Protein AF-A0A832PVL4-F1 (afdb_monomer)

Secondary structure (DSSP, 8-state):
----------------------S------TT---------TT-----EEBTTBSB-----HHHHHHHHHHHHHHHH-TT-EEEEEEEEEEEETTSSBPSSTT-EEEEEEE-SS-EEEEE-GGGB-EEEE-PPPPTTS-----PPPPPPPPSS-HHHHHHHH-TT--TT-EEEEEEETTT-SEEEEEETT-S-PEEEE-PPPP-

Radius of gyration: 24.44 Å; Cα contacts (8 Å, |Δi|>4): 392; chains: 1; bounding box: 58×88×62 Å

Solvent-accessible surface area (backbone atoms only — not comparable to full-atom values): 11950 Å² total; per-residue (Å²): 136,81,89,86,86,88,85,82,87,79,85,79,86,77,74,94,71,78,73,75,71,70,96,72,79,71,76,66,60,94,90,53,88,70,82,61,76,46,42,55,102,81,56,84,69,77,74,40,54,36,88,99,35,62,59,45,77,79,44,38,53,60,58,44,49,56,55,52,47,56,53,38,31,73,73,62,32,94,57,42,31,44,49,39,40,40,38,34,36,42,20,26,56,76,20,25,38,38,96,52,70,70,11,22,42,39,38,37,34,22,54,62,48,43,44,39,33,39,38,28,45,42,37,29,27,29,46,41,69,69,27,47,66,44,103,79,66,51,43,55,46,92,49,65,69,78,42,78,77,76,87,63,44,53,17,58,41,37,42,70,74,40,77,85,66,51,90,86,44,38,27,35,38,36,32,36,62,89,81,42,74,31,37,34,36,27,52,72,91,60,92,65,73,43,77,40,70,65,66,79,79,81,130

pLDDT: mean 70.42, std 24.01, range [24.39, 97.69]

Nearest PDB structures (foldseek):
  8s9p-assembly1_A  TM=3.120E-01  e=5.615E-01  Homo sapiens
  6o09-assembly2_K-3  TM=2.509E-01  e=4.405E+00  Arabidopsis thaliana
  8qca-assembly1_C  TM=2.365E-01  e=9.083E+00  Saccharomyces cerevisiae

Foldseek 3Di:
DDDDDDDDDDDPDDDPPPPPPPPPPDDPDPPDPDFDQFADPPRPPDFDFQVPFFFADFDWQVRVVVVVQVSQCVVVNPLKAWQQKKKWFCAFLQRTHDCDQQTWMWTWIDSQFWIWIWTCHRRGTGIDTPAHDDPPRHGGDGGDDHDDDQPDIPNRVSCVQCVPDDRNWTWIWIGHVVVAQAIFIDIPPDDDTDGDHSDDDDD

Mean predicted aligned error: 14.1 Å

Sequence (203 aa):
MCKKTLPFVLVLLASCSTTLGSADEELPKEGVTAPIVCSSTNDQRPLIACPGMNRIEAKTAIETLTMTGEIAGAALGVEARWAGVIRGAGIGGDGRPSADNLAGYVAIWCDGEGELLFDTSGAACRIHNACGCVANETCRVSCPEAAAFPRLDAGEAITAAYPDALENDVFQVEYDLRDAAGWKVKKSGDSDWILVPDAEPVP

Structure (mmCIF, N/CA/C/O backbone):
data_AF-A0A832PVL4-F1
#
_entry.id   AF-A0A832PVL4-F1
#
loop_
_atom_site.group_PDB
_atom_site.id
_atom_site.type_symbol
_atom_site.label_atom_id
_atom_site.label_alt_id
_atom_site.label_comp_id
_atom_site.label_asym_id
_atom_site.label_entity_id
_atom_site.label_seq_id
_atom_site.pdbx_PDB_ins_code
_atom_site.Cartn_x
_atom_site.Cartn_y
_atom_site.Cartn_z
_atom_site.occupancy
_atom_site.B_iso_or_equiv
_atom_site.auth_seq_id
_atom_site.auth_comp_id
_atom_site.auth_asym_id
_atom_site.auth_atom_id
_atom_site.pdbx_PDB_model_num
ATOM 1 N N . MET A 1 1 ? -39.969 -62.235 -40.614 1.00 32.59 1 MET A N 1
ATOM 2 C CA . MET A 1 1 ? -39.266 -63.404 -41.190 1.00 32.59 1 MET A CA 1
ATOM 3 C C . MET A 1 1 ? -38.044 -62.902 -41.953 1.00 32.59 1 MET A C 1
ATOM 5 O O . MET A 1 1 ? -38.171 -61.894 -42.625 1.00 32.59 1 MET A O 1
ATOM 9 N N . CYS A 1 2 ? -36.916 -63.612 -41.793 1.00 33.28 2 CYS A N 1
ATOM 10 C CA . CYS A 1 2 ? -35.572 -63.460 -42.400 1.00 33.28 2 CYS A CA 1
ATOM 11 C C . CYS A 1 2 ? -34.762 -62.189 -42.033 1.00 33.28 2 CYS A C 1
ATOM 13 O O . CYS A 1 2 ? -35.198 -61.091 -42.332 1.00 33.28 2 CYS A O 1
ATOM 15 N N . LYS A 1 3 ? -33.666 -62.240 -41.237 1.00 33.41 3 LYS A N 1
ATOM 16 C CA . LYS A 1 3 ? -32.314 -62.869 -41.423 1.00 33.41 3 LYS A CA 1
ATOM 17 C C . LYS A 1 3 ? -31.601 -62.311 -42.667 1.00 33.41 3 LYS A C 1
ATOM 19 O O . LYS A 1 3 ? -32.210 -62.338 -43.720 1.00 33.41 3 LYS A O 1
ATOM 24 N N . LYS A 1 4 ? -30.316 -61.933 -42.692 1.00 44.16 4 LYS A N 1
ATOM 25 C CA . LYS A 1 4 ? -29.188 -61.779 -41.738 1.00 44.16 4 LYS A CA 1
ATOM 26 C C . LYS A 1 4 ? -28.005 -61.333 -42.630 1.00 44.16 4 LYS A C 1
ATOM 28 O O . LYS A 1 4 ? -27.803 -62.039 -43.611 1.00 44.16 4 LYS A O 1
ATOM 33 N N . THR A 1 5 ? -27.184 -60.347 -42.245 1.00 43.00 5 THR A N 1
ATOM 34 C CA . THR A 1 5 ? -25.715 -60.366 -42.487 1.00 43.00 5 THR A CA 1
ATOM 35 C C . THR A 1 5 ? -24.974 -59.287 -41.672 1.00 43.00 5 THR A C 1
ATOM 37 O O . THR A 1 5 ? -25.246 -58.101 -41.802 1.00 43.00 5 THR A O 1
ATOM 40 N N . LEU A 1 6 ? -24.055 -59.740 -40.808 1.00 38.81 6 LEU A N 1
ATOM 41 C CA . LEU A 1 6 ? -22.952 -59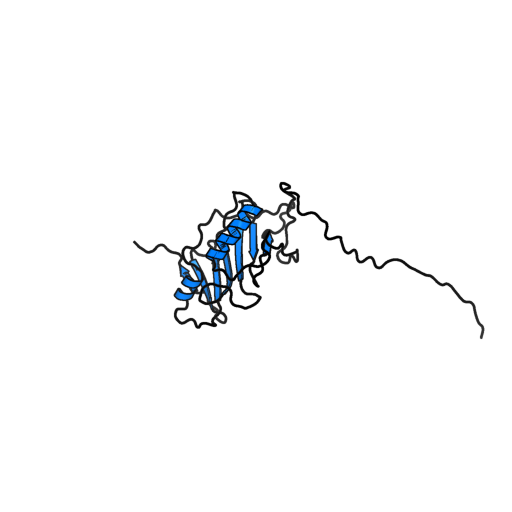.005 -40.146 1.00 38.81 6 LEU A CA 1
ATOM 42 C C . LEU A 1 6 ? -21.784 -58.785 -41.147 1.00 38.81 6 LEU A C 1
ATOM 44 O O . LEU A 1 6 ? -21.806 -59.441 -42.189 1.00 38.81 6 LEU A O 1
ATOM 48 N N . PRO A 1 7 ? -20.654 -58.133 -40.785 1.00 44.22 7 PRO A N 1
ATOM 49 C CA . PRO A 1 7 ? -20.421 -56.994 -39.883 1.00 44.22 7 PRO A CA 1
ATOM 50 C C . PRO A 1 7 ? -19.586 -55.888 -40.583 1.00 44.22 7 PRO A C 1
ATOM 52 O O . PRO A 1 7 ? -18.792 -56.178 -41.471 1.00 44.22 7 PRO A O 1
ATOM 55 N N . PHE A 1 8 ? -19.665 -54.631 -40.144 1.00 38.69 8 PHE A N 1
ATOM 56 C CA . PHE A 1 8 ? -18.599 -53.660 -40.432 1.00 38.69 8 PHE A CA 1
ATOM 57 C C . PHE A 1 8 ? -18.125 -53.055 -39.119 1.00 38.69 8 PHE A C 1
ATOM 59 O O . PHE A 1 8 ? -18.761 -52.191 -38.521 1.00 38.69 8 PHE A O 1
ATOM 66 N N . VAL A 1 9 ? -17.011 -53.603 -38.646 1.00 39.88 9 VAL A N 1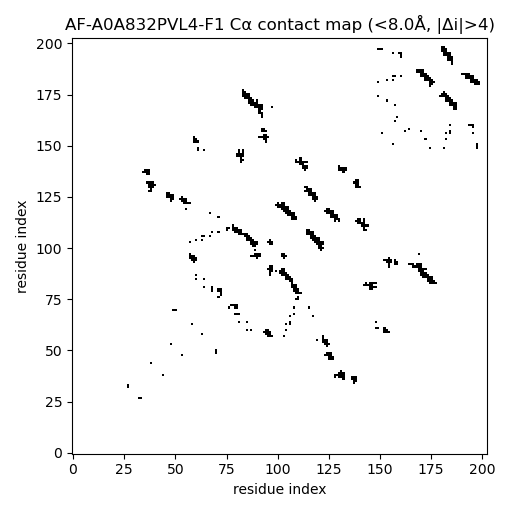
ATOM 67 C CA . VAL A 1 9 ? -16.174 -53.005 -37.619 1.00 39.88 9 VAL A CA 1
ATOM 68 C C . VAL A 1 9 ? -15.525 -51.783 -38.265 1.00 39.88 9 VAL A C 1
ATOM 70 O O . VA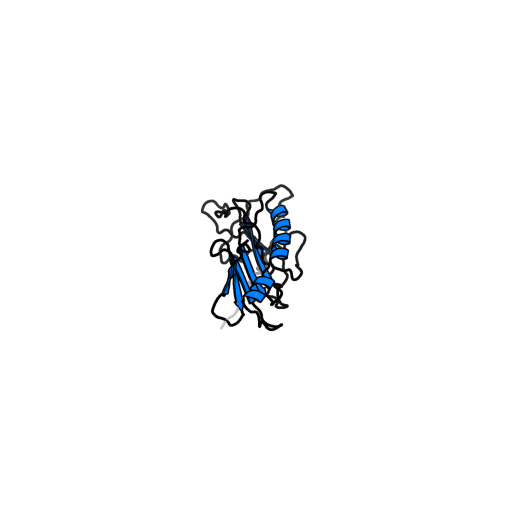L A 1 9 ? -14.630 -51.930 -39.092 1.00 39.88 9 VAL A O 1
ATOM 73 N N . LEU A 1 10 ? -15.985 -50.583 -37.911 1.00 39.53 10 LEU A N 1
ATOM 74 C CA . LEU A 1 10 ? -15.226 -49.363 -38.158 1.00 39.53 10 LEU A CA 1
ATOM 75 C C . LEU A 1 10 ? -14.487 -49.017 -36.862 1.00 39.53 10 LEU A C 1
ATOM 77 O O . LEU A 1 10 ? -15.026 -48.379 -35.961 1.00 39.53 10 LEU A O 1
ATOM 81 N N . VAL A 1 11 ? -13.255 -49.516 -36.756 1.00 38.56 11 VAL A N 1
ATOM 82 C CA . VAL A 1 11 ? -12.271 -49.011 -35.798 1.00 38.56 11 VAL A CA 1
ATOM 83 C C . VAL A 1 11 ? -11.872 -47.614 -36.269 1.00 38.56 11 VAL A C 1
ATOM 85 O O . VAL A 1 11 ? -11.126 -47.481 -37.234 1.00 38.56 11 VAL A O 1
ATOM 88 N N . LEU A 1 12 ? -12.361 -46.578 -35.591 1.00 39.00 12 LEU A N 1
ATOM 89 C CA . LEU A 1 12 ? -11.739 -45.256 -35.605 1.00 39.00 12 LEU A CA 1
ATOM 90 C C . LEU A 1 12 ? -10.923 -45.118 -34.319 1.00 39.00 12 LEU A C 1
ATOM 92 O O . LEU A 1 12 ? -11.387 -44.619 -33.299 1.00 39.00 12 LEU A O 1
ATOM 96 N N . LEU A 1 13 ? -9.695 -45.626 -34.383 1.00 38.03 13 LEU A N 1
ATOM 97 C CA . LEU A 1 13 ? -8.597 -45.168 -33.543 1.00 38.03 13 LEU A CA 1
ATOM 98 C C . LEU A 1 13 ? -8.132 -43.828 -34.118 1.00 38.03 13 LEU A C 1
ATOM 100 O O . LEU A 1 13 ? -7.517 -43.811 -35.180 1.00 38.03 13 LEU A O 1
ATOM 104 N N . ALA A 1 14 ? -8.424 -42.727 -33.429 1.00 39.06 14 ALA A N 1
ATOM 105 C CA . ALA A 1 14 ? -7.669 -41.483 -33.550 1.00 39.06 14 ALA A CA 1
ATOM 106 C C . ALA A 1 14 ? -7.914 -40.604 -32.312 1.00 39.06 14 ALA A C 1
ATOM 108 O O . ALA A 1 14 ? -8.848 -39.813 -32.255 1.00 39.06 14 ALA A O 1
ATOM 109 N N . SER A 1 15 ? -7.033 -40.802 -31.332 1.00 34.69 15 SER A N 1
ATOM 110 C CA . SER A 1 15 ? -6.361 -39.735 -30.586 1.00 34.69 15 SER A CA 1
ATOM 111 C C . SER A 1 15 ? -7.209 -38.825 -29.691 1.00 34.69 15 SER A C 1
ATOM 113 O O . SER A 1 15 ? -7.712 -37.783 -30.104 1.00 34.69 15 SER A O 1
ATOM 115 N N . CYS A 1 16 ? -7.184 -39.131 -28.389 1.00 36.41 16 CYS A N 1
ATOM 116 C CA . CYS A 1 16 ? -7.017 -38.090 -27.379 1.00 36.41 16 CYS A CA 1
ATOM 117 C C . CYS A 1 16 ? -5.776 -37.260 -27.741 1.00 36.41 16 CYS A C 1
ATOM 119 O O . CYS A 1 16 ? -4.656 -37.662 -27.442 1.00 36.41 16 CYS A O 1
ATOM 121 N N . SER A 1 17 ? -5.978 -36.113 -28.377 1.00 29.69 17 SER A N 1
ATOM 122 C CA . SER A 1 17 ? -5.001 -35.031 -28.385 1.00 29.69 17 SER A CA 1
ATOM 123 C C . SER A 1 17 ? -5.554 -33.922 -27.504 1.00 29.69 17 SER A C 1
ATOM 125 O O . SER A 1 17 ? -5.981 -32.877 -27.983 1.00 29.69 17 SER A O 1
ATOM 127 N N . THR A 1 18 ? -5.549 -34.142 -26.189 1.00 30.27 18 THR A N 1
ATOM 128 C CA . THR A 1 18 ? -5.240 -33.020 -25.306 1.00 30.27 18 THR A CA 1
ATOM 129 C C . THR A 1 18 ? -3.814 -32.643 -25.663 1.00 30.27 18 THR A C 1
ATOM 131 O O . THR A 1 18 ? -2.871 -33.329 -25.266 1.00 30.27 18 THR A O 1
ATOM 134 N N . THR A 1 19 ? -3.643 -31.608 -26.476 1.00 34.25 19 THR A N 1
ATOM 135 C CA . THR A 1 19 ? -2.374 -30.899 -26.507 1.00 34.25 19 THR A CA 1
ATOM 136 C C . THR A 1 19 ? -2.197 -30.327 -25.106 1.00 34.25 19 THR A C 1
ATOM 138 O O . THR A 1 19 ? -2.679 -29.241 -24.796 1.00 34.25 19 THR A O 1
ATOM 141 N N . LEU A 1 20 ? -1.543 -31.101 -24.234 1.00 34.69 20 LEU A N 1
ATOM 142 C CA . LEU A 1 20 ? -0.574 -30.535 -23.314 1.00 34.69 20 LEU A CA 1
ATOM 143 C C . LEU A 1 20 ? 0.366 -29.737 -24.220 1.00 34.69 20 LEU A C 1
ATOM 145 O O . LEU A 1 20 ? 1.258 -30.306 -24.847 1.00 34.69 20 LEU A O 1
ATOM 149 N N . GLY A 1 21 ? 0.062 -28.449 -24.392 1.00 24.39 21 GLY A N 1
ATOM 150 C CA . GLY A 1 21 ? 1.025 -27.499 -24.910 1.00 24.39 21 GLY A CA 1
ATOM 151 C C . GLY A 1 21 ? 2.198 -27.574 -23.955 1.00 24.39 21 GLY A C 1
ATOM 152 O O . GLY A 1 21 ? 2.045 -27.306 -22.764 1.00 24.39 21 GLY A O 1
ATOM 153 N N . SER A 1 22 ? 3.309 -28.090 -24.464 1.00 27.30 22 SER A N 1
ATOM 154 C CA . SER A 1 22 ? 4.593 -28.100 -23.792 1.00 27.30 22 SER A CA 1
ATOM 155 C C . SER A 1 22 ? 4.814 -26.740 -23.148 1.00 27.30 22 SER A C 1
ATOM 157 O O . SER A 1 22 ? 4.755 -25.715 -23.825 1.00 27.30 22 SER A O 1
ATOM 159 N N . ALA A 1 23 ? 5.043 -26.753 -21.839 1.00 31.53 23 ALA A N 1
ATOM 160 C CA . ALA A 1 23 ? 5.519 -25.623 -21.061 1.00 31.53 23 ALA A CA 1
ATOM 161 C C . ALA A 1 23 ? 6.987 -25.325 -21.421 1.00 31.53 23 ALA A C 1
ATOM 163 O O . ALA A 1 23 ? 7.872 -25.420 -20.581 1.00 31.53 23 ALA A O 1
ATOM 164 N N . ASP A 1 24 ? 7.212 -25.019 -22.693 1.00 31.34 24 ASP A N 1
ATOM 165 C CA . ASP A 1 24 ? 8.468 -24.580 -23.287 1.00 31.34 24 ASP A CA 1
ATOM 166 C C . ASP A 1 24 ? 8.109 -23.512 -24.324 1.00 31.34 24 ASP A C 1
ATOM 168 O O . ASP A 1 24 ? 8.185 -23.715 -25.532 1.00 31.34 24 ASP A O 1
ATOM 172 N N . GLU A 1 25 ? 7.657 -22.362 -23.835 1.00 32.50 25 GLU A N 1
ATOM 173 C CA . GLU A 1 25 ? 7.856 -21.114 -24.561 1.00 32.50 25 GLU A CA 1
ATOM 174 C C . GLU A 1 25 ? 8.648 -20.208 -23.626 1.00 32.50 25 GLU A C 1
ATOM 176 O O . GLU A 1 25 ? 8.117 -19.499 -22.772 1.00 32.50 25 GLU A O 1
ATOM 181 N N . GLU A 1 26 ? 9.960 -20.455 -23.711 1.00 31.59 26 GLU A N 1
ATOM 182 C CA . GLU A 1 26 ? 11.089 -19.606 -23.354 1.00 31.59 26 GLU A CA 1
ATOM 183 C C . GLU A 1 26 ? 10.680 -18.243 -22.786 1.00 31.59 26 GLU A C 1
ATOM 185 O O . GLU A 1 26 ? 10.272 -17.331 -23.507 1.00 31.59 26 GLU A O 1
ATOM 190 N N . LEU A 1 27 ? 10.932 -18.070 -21.485 1.00 35.62 27 LEU A N 1
ATOM 191 C CA . LEU A 1 27 ? 11.342 -16.762 -20.989 1.00 35.62 27 LEU A CA 1
ATOM 192 C C . LEU A 1 27 ? 12.372 -16.194 -21.983 1.00 35.62 27 LEU A C 1
ATOM 194 O O . LEU A 1 27 ? 13.324 -16.911 -22.321 1.00 35.62 27 LEU A O 1
ATOM 198 N N . PRO A 1 28 ? 12.203 -14.957 -22.478 1.00 34.50 28 PRO A N 1
ATOM 199 C CA . PRO A 1 28 ? 13.194 -14.360 -23.352 1.00 34.50 28 PRO A CA 1
ATOM 200 C C . PRO A 1 28 ? 14.564 -14.434 -22.676 1.00 34.50 28 PRO A C 1
ATOM 202 O O . PRO A 1 28 ? 14.713 -14.075 -21.506 1.00 34.50 28 PRO A O 1
ATOM 205 N N . LYS A 1 29 ? 15.564 -14.937 -23.409 1.00 34.22 29 LYS A N 1
ATOM 206 C CA . LYS A 1 29 ? 16.965 -14.924 -22.965 1.00 34.22 29 LYS A CA 1
ATOM 207 C C . LYS A 1 29 ? 17.325 -13.500 -22.544 1.00 34.22 29 LYS A C 1
ATOM 209 O O . LYS A 1 29 ? 16.848 -12.550 -23.169 1.00 34.22 29 LYS A O 1
ATOM 214 N N . GLU A 1 30 ? 18.145 -13.366 -21.500 1.00 30.86 30 GLU A N 1
ATOM 215 C CA . GLU A 1 30 ? 18.596 -12.066 -20.990 1.00 30.86 30 GLU A CA 1
ATOM 216 C C . GLU A 1 30 ? 18.950 -11.121 -22.152 1.00 30.86 30 GLU A C 1
ATOM 218 O O . GLU A 1 30 ? 19.786 -11.445 -22.999 1.00 30.86 30 GLU A O 1
ATOM 223 N N . GLY A 1 31 ? 18.255 -9.981 -22.227 1.00 34.31 31 GLY A N 1
ATOM 224 C CA . GLY A 1 31 ? 18.431 -8.981 -23.286 1.00 34.31 31 GLY A CA 1
ATOM 225 C C . GLY A 1 31 ? 17.422 -9.009 -24.446 1.00 34.31 31 GLY A C 1
ATOM 226 O O . GLY A 1 31 ? 17.592 -8.231 -25.383 1.00 34.31 31 GLY A O 1
ATOM 227 N N . VAL A 1 32 ? 16.372 -9.841 -24.415 1.00 29.59 32 VAL A N 1
ATOM 228 C CA . VAL A 1 32 ? 15.310 -9.846 -25.444 1.00 29.59 32 VAL A CA 1
ATOM 229 C C . VAL A 1 32 ? 14.048 -9.123 -24.947 1.00 29.59 32 VAL A C 1
ATOM 231 O O . VAL A 1 32 ? 13.324 -9.620 -24.088 1.00 29.59 32 VAL A O 1
ATOM 234 N N . THR A 1 33 ? 13.742 -7.964 -25.535 1.00 36.78 33 THR A N 1
ATOM 235 C CA . THR A 1 33 ? 12.466 -7.246 -25.376 1.00 36.78 33 THR A CA 1
ATOM 236 C C . THR A 1 33 ? 11.378 -7.900 -26.234 1.00 36.78 33 THR A C 1
ATOM 238 O O . THR A 1 33 ? 11.005 -7.403 -27.296 1.00 36.78 33 THR A O 1
ATOM 241 N N . ALA A 1 34 ? 10.872 -9.060 -25.807 1.00 34.78 34 ALA A N 1
ATOM 242 C CA . ALA A 1 34 ? 9.674 -9.626 -26.421 1.00 34.78 34 ALA A CA 1
ATOM 243 C C . ALA A 1 34 ? 8.457 -8.748 -26.053 1.00 34.78 34 ALA A C 1
ATOM 245 O O . ALA A 1 34 ? 8.290 -8.418 -24.876 1.00 34.78 34 ALA A O 1
ATOM 246 N N . PRO A 1 35 ? 7.616 -8.333 -27.020 1.00 33.41 35 PRO A N 1
ATOM 247 C CA . PRO A 1 35 ? 6.448 -7.510 -26.732 1.00 33.41 35 PRO A CA 1
ATOM 248 C C . PRO A 1 35 ? 5.495 -8.264 -25.799 1.00 33.41 35 PRO A C 1
ATOM 250 O O . PRO A 1 35 ? 4.968 -9.322 -26.140 1.00 33.41 35 PRO A O 1
ATOM 253 N N . ILE A 1 36 ? 5.285 -7.712 -24.602 1.00 40.84 36 ILE A N 1
ATOM 254 C CA . ILE A 1 36 ? 4.322 -8.230 -23.631 1.00 40.84 36 ILE A CA 1
ATOM 255 C C . ILE A 1 36 ? 2.928 -8.030 -24.228 1.00 40.84 36 ILE A C 1
ATOM 257 O O . ILE A 1 36 ? 2.442 -6.903 -24.348 1.00 40.84 36 ILE A O 1
ATOM 261 N N . VAL A 1 37 ? 2.290 -9.128 -24.632 1.00 37.47 37 VAL A N 1
ATOM 262 C CA . VAL A 1 37 ? 0.922 -9.108 -25.157 1.00 37.47 37 VAL A CA 1
ATOM 263 C C . VAL A 1 37 ? 0.001 -8.564 -24.058 1.00 37.47 37 VAL A C 1
ATOM 265 O O . VAL A 1 37 ? -0.009 -9.072 -22.938 1.00 37.47 37 VAL A O 1
ATOM 268 N N . CYS A 1 38 ? -0.769 -7.522 -24.372 1.00 38.53 38 CYS A N 1
ATOM 269 C CA . CYS A 1 38 ? -1.600 -6.758 -23.428 1.00 38.53 38 CYS A CA 1
ATOM 270 C C . CYS A 1 38 ? -2.801 -7.565 -22.916 1.00 38.53 38 CYS A C 1
ATOM 272 O O . CYS A 1 38 ? -3.305 -8.399 -23.671 1.00 38.53 38 CYS A O 1
ATOM 274 N N . SER A 1 39 ? -3.290 -7.293 -21.696 1.00 37.34 39 SER A N 1
ATOM 275 C CA . SER A 1 39 ? -4.332 -8.071 -21.002 1.00 37.34 39 SER A CA 1
ATOM 276 C C . SER A 1 39 ? -5.600 -7.260 -20.688 1.00 37.34 39 SER A C 1
ATOM 278 O O . SER A 1 39 ? -5.516 -6.075 -20.390 1.00 37.34 39 SER A O 1
ATOM 280 N N . SER A 1 40 ? -6.790 -7.865 -20.789 1.00 33.78 40 SER A N 1
ATOM 281 C CA . SER A 1 40 ? -8.069 -7.191 -20.472 1.00 33.78 40 SER A CA 1
ATOM 282 C C . SER A 1 40 ? -8.344 -7.121 -18.958 1.00 33.78 40 SER A C 1
ATOM 284 O O . SER A 1 40 ? -7.746 -7.843 -18.175 1.00 33.78 40 SER A O 1
ATOM 286 N N . THR A 1 41 ? -9.311 -6.322 -18.500 1.00 34.69 41 THR A N 1
ATOM 287 C CA . THR A 1 41 ? -9.700 -6.275 -17.069 1.00 34.69 41 THR A CA 1
ATOM 288 C C . THR A 1 41 ? -10.262 -7.597 -16.514 1.00 34.69 41 THR A C 1
ATOM 290 O O . THR A 1 41 ? -10.426 -7.719 -15.305 1.00 34.69 41 THR A O 1
ATOM 293 N N . ASN A 1 42 ? -10.524 -8.590 -17.374 1.00 37.91 42 ASN A N 1
ATOM 294 C CA . ASN A 1 42 ? -10.929 -9.958 -17.023 1.00 37.91 42 ASN A CA 1
ATOM 295 C C . ASN A 1 42 ? -9.863 -11.006 -17.402 1.00 37.91 42 ASN A C 1
ATOM 297 O O . ASN A 1 42 ? -10.185 -12.184 -17.574 1.00 37.91 42 ASN A O 1
ATOM 301 N N . ASP A 1 43 ? -8.611 -10.598 -17.617 1.00 40.28 43 ASP A N 1
ATOM 302 C CA . ASP A 1 43 ? -7.583 -11.513 -18.101 1.00 40.28 43 ASP A CA 1
ATOM 303 C C . ASP A 1 43 ? -7.174 -12.552 -17.053 1.00 40.28 43 ASP A C 1
ATOM 305 O O . ASP A 1 43 ? -6.735 -12.223 -15.955 1.00 40.28 43 ASP A O 1
ATOM 309 N N . GLN A 1 44 ? -7.304 -13.824 -17.428 1.00 39.12 44 GLN A N 1
ATOM 310 C CA . GLN A 1 44 ? -6.918 -14.994 -16.633 1.00 39.12 44 GLN A CA 1
ATOM 311 C C . GLN A 1 44 ? -5.477 -15.446 -16.928 1.00 39.12 44 GLN A C 1
ATOM 313 O O . GLN A 1 44 ? -5.113 -16.590 -16.646 1.00 39.12 44 GLN A O 1
ATOM 318 N N . ARG A 1 45 ? -4.660 -14.590 -17.555 1.00 40.66 45 ARG A N 1
ATOM 319 C CA . ARG A 1 45 ? -3.263 -14.908 -17.864 1.00 40.66 45 ARG A CA 1
ATOM 320 C C . ARG A 1 45 ? -2.447 -15.216 -16.601 1.00 40.66 45 ARG A C 1
ATOM 322 O O . ARG A 1 45 ? -2.770 -14.710 -15.525 1.00 40.66 45 ARG A O 1
ATOM 329 N N . PRO A 1 46 ? -1.406 -16.065 -16.715 1.00 39.44 46 PRO A N 1
ATOM 330 C CA . PRO A 1 46 ? -0.718 -16.613 -15.557 1.00 39.44 46 PRO A CA 1
ATOM 331 C C . PRO A 1 46 ? -0.115 -15.502 -14.704 1.00 39.44 46 PRO A C 1
ATOM 333 O O . PRO A 1 46 ? 0.619 -14.657 -15.209 1.00 39.44 46 PRO A O 1
ATOM 336 N N . LEU A 1 47 ? -0.400 -15.553 -13.404 1.00 49.03 47 LEU A N 1
ATOM 337 C CA . LEU A 1 47 ? 0.349 -14.845 -12.376 1.00 49.03 47 LEU A CA 1
ATOM 338 C C . LEU A 1 47 ? 1.829 -15.187 -12.562 1.00 49.03 47 LEU A C 1
ATOM 340 O O . LEU A 1 47 ? 2.234 -16.313 -12.261 1.00 49.03 47 LEU A O 1
ATOM 344 N N . ILE A 1 48 ? 2.629 -14.262 -13.091 1.00 58.59 48 ILE A N 1
ATOM 345 C CA . ILE A 1 48 ? 4.068 -14.495 -13.157 1.00 58.59 48 ILE A CA 1
ATOM 346 C C . ILE A 1 48 ? 4.572 -14.295 -11.735 1.00 58.59 48 ILE A C 1
ATOM 348 O O . ILE A 1 48 ? 4.428 -13.215 -11.157 1.00 58.59 48 ILE A O 1
ATOM 352 N N . ALA A 1 49 ? 5.098 -15.368 -11.148 1.00 59.41 49 ALA A N 1
ATOM 353 C CA . ALA A 1 49 ? 5.791 -15.281 -9.874 1.00 59.41 49 ALA A CA 1
ATOM 354 C C . ALA A 1 49 ? 6.930 -14.261 -10.007 1.00 59.41 49 ALA A C 1
ATOM 356 O O . ALA A 1 49 ? 7.621 -14.247 -11.029 1.00 59.41 49 ALA A O 1
ATOM 357 N N . CYS A 1 50 ? 7.138 -13.417 -8.998 1.00 61.72 50 CYS A N 1
ATOM 358 C CA . CYS A 1 50 ? 8.254 -12.481 -9.049 1.00 61.72 50 CYS A CA 1
ATOM 359 C C . CYS A 1 50 ? 9.585 -13.237 -9.235 1.00 61.72 50 CYS A C 1
ATOM 361 O O . CYS A 1 50 ? 9.794 -14.271 -8.589 1.00 61.72 50 CYS A O 1
ATOM 363 N N . PRO A 1 51 ? 10.498 -12.752 -10.098 1.00 60.56 51 PRO A N 1
ATOM 364 C CA . PRO A 1 51 ? 11.785 -13.400 -10.320 1.00 60.56 51 PRO A CA 1
ATOM 365 C C . PRO A 1 51 ? 12.523 -13.667 -9.002 1.00 60.56 51 PRO A C 1
ATOM 367 O O . PRO A 1 51 ? 12.760 -12.757 -8.214 1.00 60.56 51 PRO A O 1
ATOM 370 N N . GLY A 1 52 ? 12.859 -14.934 -8.741 1.00 58.41 52 GLY A N 1
ATOM 371 C CA . GLY A 1 52 ? 13.583 -15.347 -7.533 1.00 58.41 52 GLY A CA 1
ATOM 372 C C . GLY A 1 52 ? 12.782 -15.304 -6.223 1.00 58.41 52 GLY A C 1
ATOM 373 O O . GLY A 1 52 ? 13.336 -15.666 -5.186 1.00 58.41 52 GLY A O 1
ATOM 374 N N . MET A 1 53 ? 11.498 -14.918 -6.238 1.00 65.31 53 MET A N 1
ATOM 375 C CA . MET A 1 53 ? 10.688 -14.765 -5.026 1.00 65.31 53 MET A CA 1
ATOM 376 C C . MET A 1 53 ? 9.216 -15.116 -5.269 1.00 65.31 53 MET A C 1
ATOM 378 O O . MET A 1 53 ? 8.422 -14.296 -5.704 1.00 65.31 53 MET A O 1
ATOM 382 N N . ASN A 1 54 ? 8.815 -16.338 -4.917 1.00 63.88 54 ASN A N 1
ATOM 383 C CA . ASN A 1 54 ? 7.429 -16.792 -5.117 1.00 63.88 54 ASN A CA 1
ATOM 384 C C . ASN A 1 54 ? 6.531 -16.534 -3.899 1.00 63.88 54 ASN A C 1
ATOM 386 O O . ASN A 1 54 ? 5.308 -16.662 -3.988 1.00 63.88 54 ASN A O 1
ATOM 390 N N . ARG A 1 55 ? 7.140 -16.224 -2.749 1.00 73.50 55 ARG A N 1
ATOM 391 C CA . ARG A 1 55 ? 6.456 -15.928 -1.493 1.00 73.50 55 ARG A CA 1
ATOM 392 C C . ARG A 1 55 ? 7.105 -14.747 -0.801 1.00 73.50 55 ARG A C 1
ATOM 394 O O . ARG A 1 55 ? 8.328 -14.630 -0.831 1.00 73.50 55 ARG A O 1
ATOM 401 N N . ILE A 1 56 ? 6.286 -13.936 -0.147 1.00 72.81 56 ILE A N 1
ATOM 402 C CA . ILE A 1 56 ? 6.728 -12.754 0.584 1.00 72.81 56 ILE A CA 1
ATOM 403 C C . ILE A 1 56 ? 6.268 -12.884 2.029 1.00 72.81 56 ILE A C 1
ATOM 405 O O . ILE A 1 56 ? 5.144 -13.304 2.303 1.00 72.81 56 ILE A O 1
ATOM 409 N N . GLU A 1 57 ? 7.156 -12.549 2.957 1.00 81.62 57 GLU A N 1
ATOM 410 C CA . GLU A 1 57 ? 6.793 -12.377 4.361 1.00 81.62 57 GLU A CA 1
ATOM 411 C C . GLU A 1 57 ? 5.804 -11.215 4.531 1.00 81.62 57 GLU A C 1
ATOM 413 O O . GLU A 1 57 ? 5.735 -10.311 3.701 1.00 81.62 57 GLU A O 1
ATOM 418 N N . ALA A 1 58 ? 5.037 -11.216 5.619 1.00 82.88 58 ALA A N 1
ATOM 419 C CA . ALA A 1 58 ? 4.141 -10.108 5.923 1.00 82.88 58 ALA A CA 1
ATOM 420 C C . ALA A 1 58 ? 4.963 -8.829 6.179 1.00 82.88 58 ALA A C 1
ATOM 422 O O . ALA A 1 58 ? 5.592 -8.676 7.226 1.00 82.88 58 ALA A O 1
ATOM 423 N N . LYS A 1 59 ? 4.976 -7.933 5.192 1.00 91.19 59 LYS A N 1
ATOM 424 C CA . LYS A 1 59 ? 5.681 -6.647 5.204 1.00 91.19 59 LYS A CA 1
ATOM 425 C C . LYS A 1 59 ? 4.698 -5.504 5.409 1.00 91.19 59 LYS A C 1
ATOM 427 O O . LYS A 1 59 ? 3.521 -5.638 5.075 1.00 91.19 59 LYS A O 1
ATOM 432 N N . THR A 1 60 ? 5.179 -4.384 5.934 1.00 95.69 60 THR A N 1
ATOM 433 C CA . THR A 1 60 ? 4.405 -3.137 5.950 1.00 95.69 60 THR A CA 1
ATOM 434 C C . THR A 1 60 ? 4.260 -2.562 4.534 1.00 95.69 60 THR A C 1
ATOM 436 O O . THR A 1 60 ? 4.799 -3.113 3.564 1.00 95.69 60 THR A O 1
ATOM 439 N N . ALA A 1 61 ? 3.522 -1.461 4.372 1.00 95.62 61 ALA A N 1
ATOM 440 C CA . ALA A 1 61 ? 3.306 -0.878 3.053 1.00 95.62 61 ALA A CA 1
ATOM 441 C C . ALA A 1 61 ? 4.614 -0.334 2.460 1.00 95.62 61 ALA A C 1
ATOM 443 O O . ALA A 1 61 ? 4.935 -0.639 1.311 1.00 95.62 61 ALA A O 1
ATOM 444 N N . ILE A 1 62 ? 5.410 0.401 3.244 1.00 96.12 62 ILE A N 1
ATOM 445 C CA . ILE A 1 62 ? 6.690 0.954 2.772 1.00 96.12 62 ILE A CA 1
ATOM 446 C C . ILE A 1 62 ? 7.702 -0.165 2.512 1.00 96.12 62 ILE A C 1
ATOM 448 O O . ILE A 1 62 ? 8.384 -0.151 1.489 1.00 96.12 62 ILE A O 1
ATOM 452 N N . GLU A 1 63 ? 7.768 -1.182 3.375 1.00 95.06 63 GLU A N 1
ATOM 453 C CA . GLU A 1 63 ? 8.612 -2.361 3.138 1.00 95.06 63 GLU A CA 1
ATOM 454 C C . GLU A 1 63 ? 8.219 -3.095 1.845 1.00 95.06 63 GLU A C 1
ATOM 456 O O . GLU A 1 63 ? 9.088 -3.565 1.105 1.00 95.06 63 GLU A O 1
ATOM 461 N N . THR A 1 64 ? 6.917 -3.167 1.546 1.00 92.81 64 THR A N 1
ATOM 462 C CA . THR A 1 64 ? 6.410 -3.726 0.287 1.00 92.81 64 THR A CA 1
ATOM 463 C C . THR A 1 64 ? 6.815 -2.867 -0.908 1.00 92.81 64 THR A C 1
ATOM 465 O O . THR A 1 64 ? 7.251 -3.412 -1.922 1.00 92.81 64 THR A O 1
ATOM 468 N N . LEU A 1 65 ? 6.719 -1.538 -0.808 1.00 93.44 65 LEU A N 1
ATOM 469 C CA . LEU A 1 65 ? 7.176 -0.631 -1.862 1.00 93.44 65 LEU A CA 1
ATOM 470 C C . LEU A 1 65 ? 8.675 -0.791 -2.122 1.00 93.44 65 LEU A C 1
ATOM 472 O O . LEU A 1 65 ? 9.067 -1.001 -3.263 1.00 93.44 65 LEU A O 1
ATOM 476 N N . THR A 1 66 ? 9.513 -0.792 -1.087 1.00 93.00 66 THR A N 1
ATOM 477 C CA . THR A 1 66 ? 10.965 -0.976 -1.240 1.00 93.00 66 THR A CA 1
ATOM 478 C C . THR A 1 66 ? 11.290 -2.274 -1.978 1.00 93.00 66 THR A C 1
ATOM 480 O O . THR A 1 66 ? 11.985 -2.259 -2.991 1.00 93.00 66 THR A O 1
ATOM 483 N N . MET A 1 67 ? 10.721 -3.393 -1.528 1.00 89.38 67 MET A N 1
ATOM 484 C CA . MET A 1 67 ? 10.959 -4.700 -2.140 1.00 89.38 67 MET A CA 1
ATOM 485 C C . MET A 1 67 ? 10.416 -4.786 -3.575 1.00 89.38 67 MET A C 1
ATOM 487 O O . MET A 1 67 ? 11.099 -5.285 -4.466 1.00 89.38 67 MET A O 1
ATOM 491 N N . THR A 1 68 ? 9.193 -4.312 -3.830 1.00 85.75 68 THR A N 1
ATOM 492 C CA . THR A 1 68 ? 8.632 -4.329 -5.194 1.00 85.75 68 THR A CA 1
ATOM 493 C C . THR A 1 68 ? 9.384 -3.387 -6.131 1.00 85.75 68 THR A C 1
ATOM 495 O O . THR A 1 68 ? 9.495 -3.695 -7.312 1.00 85.75 68 THR A O 1
ATOM 498 N N . GLY A 1 69 ? 9.979 -2.310 -5.612 1.00 85.62 69 GLY A N 1
ATOM 499 C CA . GLY A 1 69 ? 10.847 -1.406 -6.362 1.00 85.62 69 GLY A CA 1
ATOM 500 C C . GLY A 1 69 ? 12.150 -2.043 -6.818 1.00 85.62 69 GLY A C 1
ATOM 501 O O . GLY A 1 69 ? 12.552 -1.848 -7.961 1.00 85.62 69 GLY A O 1
ATOM 502 N N . GLU A 1 70 ? 12.778 -2.865 -5.976 1.00 84.19 70 GLU A N 1
ATOM 503 C CA . GLU A 1 70 ? 13.958 -3.648 -6.370 1.00 84.19 70 GLU A CA 1
ATOM 504 C C . GLU A 1 70 ? 13.627 -4.614 -7.518 1.00 84.19 70 GLU A C 1
ATOM 506 O O . GLU A 1 70 ? 14.366 -4.704 -8.502 1.00 84.19 70 GLU A O 1
ATOM 511 N N . ILE A 1 71 ? 12.475 -5.291 -7.436 1.00 79.19 71 ILE A N 1
ATOM 512 C CA . ILE A 1 71 ? 12.017 -6.220 -8.477 1.00 79.19 71 ILE A CA 1
ATOM 513 C C . ILE A 1 71 ? 11.629 -5.458 -9.752 1.00 79.19 71 ILE A C 1
ATOM 515 O O . ILE A 1 71 ? 11.980 -5.879 -10.855 1.00 79.19 71 ILE A O 1
ATOM 519 N N . ALA A 1 72 ? 10.940 -4.324 -9.621 1.00 76.75 72 ALA A N 1
ATOM 520 C CA . ALA A 1 72 ? 10.577 -3.467 -10.742 1.00 76.75 72 ALA A CA 1
ATOM 521 C C . ALA A 1 72 ? 11.819 -2.908 -11.448 1.00 76.75 72 ALA A C 1
ATOM 523 O O . ALA A 1 72 ? 11.864 -2.936 -12.671 1.00 76.75 72 ALA A O 1
ATOM 524 N N . GLY A 1 73 ? 12.850 -2.484 -10.712 1.00 71.56 73 GLY A N 1
ATOM 525 C CA . GLY A 1 73 ? 14.122 -2.036 -11.286 1.00 71.56 73 GLY A CA 1
ATOM 526 C C . GLY A 1 73 ? 14.846 -3.136 -12.064 1.00 71.56 73 GLY A C 1
ATOM 527 O O . GLY A 1 73 ? 15.404 -2.878 -13.129 1.00 71.56 73 GLY A O 1
ATOM 528 N N . ALA A 1 74 ? 14.784 -4.383 -11.589 1.00 70.38 74 ALA A N 1
ATOM 529 C CA . ALA A 1 74 ? 15.316 -5.527 -12.328 1.00 70.38 74 ALA A CA 1
ATOM 530 C C . ALA A 1 74 ? 14.500 -5.856 -13.596 1.00 70.38 74 ALA A C 1
ATOM 532 O O . ALA A 1 74 ? 15.076 -6.284 -14.594 1.00 70.38 74 ALA A O 1
ATOM 533 N N . ALA A 1 75 ? 13.176 -5.663 -13.566 1.00 67.38 75 ALA A N 1
ATOM 534 C CA . ALA A 1 75 ? 12.271 -6.023 -14.662 1.00 67.38 75 ALA A CA 1
ATOM 535 C C . ALA A 1 75 ? 12.125 -4.935 -15.744 1.00 67.38 75 ALA A C 1
ATOM 537 O O . ALA A 1 75 ? 12.049 -5.256 -16.928 1.00 67.38 75 ALA A O 1
ATOM 538 N N . LEU A 1 76 ? 12.068 -3.664 -15.342 1.00 66.12 76 LEU A N 1
ATOM 539 C CA . LEU A 1 76 ? 11.844 -2.498 -16.207 1.00 66.12 76 LEU A CA 1
ATOM 540 C C . LEU A 1 76 ? 13.132 -1.709 -16.493 1.00 66.12 76 LEU A C 1
ATOM 542 O O . LEU A 1 76 ? 13.158 -0.858 -17.379 1.00 66.12 76 LEU A O 1
ATOM 546 N N . GLY A 1 77 ? 14.214 -1.987 -15.763 1.00 66.50 77 GLY A N 1
ATOM 547 C CA . GLY A 1 77 ? 15.467 -1.245 -15.856 1.00 66.50 77 GLY A CA 1
ATOM 548 C C . GLY A 1 77 ? 15.501 0.001 -14.966 1.00 66.50 77 GLY A C 1
ATOM 549 O O . GLY A 1 77 ? 14.645 0.222 -14.113 1.00 66.50 77 GLY A O 1
ATOM 550 N N . VAL A 1 78 ? 16.530 0.830 -15.165 1.00 66.00 78 VAL A N 1
ATOM 551 C CA . VAL A 1 78 ? 16.880 1.965 -14.283 1.00 66.00 78 VAL A CA 1
ATOM 552 C C . VAL A 1 78 ? 15.831 3.083 -14.209 1.00 66.00 78 VAL A C 1
ATOM 554 O O . VAL A 1 78 ? 15.921 3.934 -13.332 1.00 66.00 78 VAL A O 1
ATOM 557 N N . GLU A 1 79 ? 14.837 3.068 -15.097 1.00 72.12 79 GLU A N 1
ATOM 558 C CA . GLU A 1 79 ? 13.757 4.062 -15.164 1.00 72.12 79 GLU A CA 1
ATOM 559 C C . GLU A 1 79 ? 12.513 3.660 -14.351 1.00 72.12 79 GLU A C 1
ATOM 561 O O . GLU A 1 79 ? 11.532 4.410 -14.309 1.00 72.12 79 GLU A O 1
ATOM 566 N N . ALA A 1 80 ? 12.540 2.484 -13.704 1.00 80.31 80 ALA A N 1
ATOM 567 C CA . ALA A 1 80 ? 11.459 2.013 -12.848 1.00 80.31 80 ALA A CA 1
ATOM 568 C C . ALA A 1 80 ? 11.199 2.997 -11.700 1.00 80.31 80 ALA A C 1
ATOM 570 O O . ALA A 1 80 ? 12.070 3.286 -10.878 1.00 80.31 80 ALA A O 1
ATOM 571 N N . ARG A 1 81 ? 9.966 3.482 -11.613 1.00 87.81 81 ARG A N 1
ATOM 572 C CA . ARG A 1 81 ? 9.511 4.452 -10.620 1.00 87.81 81 ARG A CA 1
ATOM 573 C C . ARG A 1 81 ? 8.151 4.066 -10.073 1.00 87.81 81 ARG A C 1
ATOM 575 O O . ARG A 1 81 ? 7.306 3.535 -10.790 1.00 87.81 81 ARG A O 1
ATOM 582 N N . TRP A 1 82 ? 7.927 4.353 -8.799 1.00 90.75 82 TRP A N 1
ATOM 583 C CA . TRP A 1 82 ? 6.630 4.120 -8.181 1.00 90.75 82 TRP A CA 1
ATOM 584 C C . TRP A 1 82 ? 5.592 5.097 -8.739 1.00 90.75 82 TRP A C 1
ATOM 586 O O . TRP A 1 82 ? 5.853 6.296 -8.857 1.00 90.75 82 TRP A O 1
ATOM 596 N N . ALA A 1 83 ? 4.411 4.576 -9.072 1.00 86.81 83 ALA A N 1
ATOM 597 C CA . ALA A 1 83 ? 3.347 5.323 -9.740 1.00 86.81 83 ALA A CA 1
ATOM 598 C C . ALA A 1 83 ? 2.439 6.108 -8.775 1.00 86.81 83 ALA A C 1
ATOM 600 O O . ALA A 1 83 ? 1.404 6.630 -9.187 1.00 86.81 83 ALA A O 1
ATOM 601 N N . GLY A 1 84 ? 2.784 6.166 -7.485 1.00 88.50 84 GLY A N 1
ATOM 602 C CA . GLY A 1 84 ? 1.994 6.890 -6.488 1.00 88.50 84 GLY A CA 1
ATOM 603 C C . GLY A 1 84 ? 0.785 6.123 -5.954 1.00 88.50 84 GLY A C 1
ATOM 604 O O . GLY A 1 84 ? -0.112 6.742 -5.384 1.00 88.50 84 GLY A O 1
ATOM 605 N N . VAL A 1 85 ? 0.738 4.801 -6.164 1.00 88.94 85 VAL A N 1
ATOM 606 C CA . VAL A 1 85 ? -0.398 3.951 -5.787 1.00 88.94 85 VAL A CA 1
ATOM 607 C C . VAL A 1 85 ? 0.067 2.730 -5.001 1.00 88.94 85 VAL A C 1
ATOM 609 O O . VAL A 1 85 ? 0.882 1.937 -5.486 1.00 88.94 85 VAL A O 1
ATOM 612 N N . ILE A 1 86 ? -0.500 2.553 -3.810 1.00 93.56 86 ILE A N 1
ATOM 613 C CA . ILE A 1 86 ? -0.479 1.298 -3.057 1.00 93.56 86 ILE A CA 1
ATOM 614 C C . ILE A 1 86 ? -1.822 1.083 -2.355 1.00 93.56 86 ILE A C 1
ATOM 616 O O . ILE A 1 86 ? -2.396 1.998 -1.768 1.00 93.56 86 ILE A O 1
ATOM 620 N N . ARG A 1 87 ? -2.347 -0.138 -2.427 1.00 94.06 87 ARG A N 1
ATOM 621 C CA . ARG A 1 87 ? -3.613 -0.538 -1.803 1.00 94.06 87 ARG A CA 1
ATOM 622 C C . ARG A 1 87 ? -3.403 -1.794 -0.984 1.00 94.06 87 ARG A C 1
ATOM 624 O O . ARG A 1 87 ? -2.743 -2.712 -1.449 1.00 94.06 87 ARG A O 1
ATOM 631 N N . GLY A 1 88 ? -3.966 -1.844 0.212 1.00 93.75 88 GLY A N 1
ATOM 632 C CA . GLY A 1 88 ? -3.920 -3.002 1.094 1.00 93.75 88 GLY A CA 1
ATOM 633 C C . GLY A 1 88 ? -5.318 -3.510 1.405 1.00 93.75 88 GLY A C 1
ATOM 634 O O . GLY A 1 88 ? -6.236 -2.726 1.656 1.00 93.75 88 GLY A O 1
ATOM 635 N N . ALA A 1 89 ? -5.474 -4.828 1.420 1.00 93.12 89 ALA A N 1
ATOM 636 C CA . ALA A 1 89 ? -6.681 -5.498 1.880 1.00 93.12 89 ALA A CA 1
ATOM 637 C C . ALA A 1 89 ? -6.309 -6.540 2.932 1.00 93.12 89 ALA A C 1
ATOM 639 O O . ALA A 1 89 ? -5.286 -7.213 2.816 1.00 93.12 89 ALA A O 1
ATOM 640 N N . GLY A 1 90 ? -7.146 -6.682 3.959 1.00 94.12 90 GLY A N 1
ATOM 641 C CA . GLY A 1 90 ? -6.879 -7.651 5.017 1.00 94.12 90 GLY A CA 1
ATOM 642 C C . GLY A 1 90 ? -5.721 -7.241 5.936 1.00 94.12 90 GLY A C 1
ATOM 643 O O . GLY A 1 90 ? -5.028 -8.118 6.444 1.00 94.12 90 GLY A O 1
ATOM 644 N N . ILE A 1 91 ? -5.471 -5.940 6.112 1.00 96.44 91 ILE A N 1
ATOM 645 C CA . ILE A 1 91 ? -4.313 -5.400 6.841 1.00 96.44 91 ILE A CA 1
ATOM 646 C C . ILE A 1 91 ? -4.632 -5.291 8.336 1.00 96.44 91 ILE A C 1
ATOM 648 O O . ILE A 1 91 ? -5.695 -4.794 8.691 1.00 96.44 91 ILE A O 1
ATOM 652 N N . GLY A 1 92 ? -3.747 -5.766 9.209 1.00 96.06 92 GLY A N 1
ATOM 653 C CA . GLY A 1 92 ? -3.867 -5.612 10.660 1.00 96.06 92 GLY A CA 1
ATOM 654 C C . GLY A 1 92 ? -3.523 -4.198 11.133 1.00 96.06 92 GLY A C 1
ATOM 655 O O . GLY A 1 92 ? -3.003 -3.380 10.375 1.00 96.06 92 GLY A O 1
ATOM 656 N N . GLY A 1 93 ? -3.784 -3.907 12.410 1.00 95.19 93 GLY A N 1
ATOM 657 C CA . GLY A 1 93 ? -3.517 -2.587 13.001 1.00 95.19 93 GLY A CA 1
ATOM 658 C C . GLY A 1 93 ? -2.054 -2.128 12.923 1.00 95.19 93 GLY A C 1
ATOM 659 O O . GLY A 1 93 ? -1.782 -0.933 12.901 1.00 95.19 93 GLY A O 1
ATOM 660 N N . ASP A 1 94 ? -1.110 -3.066 12.819 1.00 94.81 94 ASP A N 1
ATOM 661 C CA . ASP A 1 94 ? 0.324 -2.794 12.680 1.00 94.81 94 ASP A CA 1
ATOM 662 C C . ASP A 1 94 ? 0.761 -2.494 11.233 1.00 94.81 94 ASP A C 1
ATOM 664 O O . ASP A 1 94 ? 1.949 -2.292 10.973 1.00 94.81 94 ASP A O 1
ATOM 668 N N . GLY A 1 95 ? -0.177 -2.478 10.281 1.00 95.75 95 GLY A N 1
ATOM 669 C CA . GLY A 1 95 ? 0.107 -2.250 8.868 1.00 95.75 95 GLY A CA 1
ATOM 670 C C . GLY A 1 95 ? 0.624 -3.481 8.123 1.00 95.75 95 GLY A C 1
ATOM 671 O O . GLY A 1 95 ? 1.030 -3.349 6.969 1.00 95.75 95 GLY A O 1
ATOM 672 N N . ARG A 1 96 ? 0.618 -4.680 8.716 1.00 96.12 96 ARG A N 1
ATOM 673 C CA . ARG A 1 96 ? 0.989 -5.920 8.014 1.00 96.12 96 ARG A CA 1
ATOM 674 C C . ARG A 1 96 ? -0.246 -6.698 7.558 1.00 96.12 96 ARG A C 1
ATOM 676 O O . ARG A 1 96 ? -1.291 -6.615 8.202 1.00 96.12 96 ARG A O 1
ATOM 683 N N . PRO A 1 97 ? -0.168 -7.480 6.465 1.00 93.94 97 PRO A N 1
ATOM 684 C CA . PRO A 1 97 ? -1.231 -8.408 6.101 1.00 93.94 97 PRO A CA 1
ATOM 685 C C . PRO A 1 97 ? -1.547 -9.359 7.261 1.00 93.94 97 PRO A C 1
ATOM 687 O O . PRO A 1 97 ? -0.643 -9.941 7.861 1.00 93.94 97 PRO A O 1
ATOM 690 N N . SER A 1 98 ? -2.833 -9.519 7.569 1.00 89.88 98 SER A N 1
ATOM 691 C CA . SER A 1 98 ? -3.303 -10.524 8.523 1.00 89.88 98 SER A CA 1
ATOM 692 C C . SER A 1 98 ? -3.013 -11.946 8.020 1.00 89.88 98 SER A C 1
ATOM 694 O O . SER A 1 98 ? -2.629 -12.159 6.871 1.00 89.88 98 SER A O 1
ATOM 696 N N . ALA A 1 99 ? -3.226 -12.951 8.872 1.00 81.69 99 ALA A N 1
ATOM 697 C CA . ALA A 1 99 ? -3.024 -14.357 8.508 1.00 81.69 99 ALA 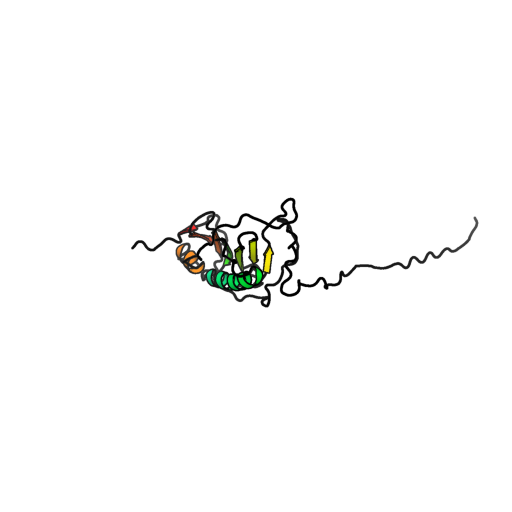A CA 1
ATOM 698 C C . ALA A 1 99 ? -4.038 -14.902 7.471 1.00 81.69 99 ALA A C 1
ATOM 700 O O . ALA A 1 99 ? -3.971 -16.080 7.115 1.00 81.69 99 ALA A O 1
ATOM 701 N N . ASP A 1 100 ? -4.981 -14.077 7.004 1.00 76.12 100 ASP A N 1
ATOM 702 C CA . ASP A 1 100 ? -5.912 -14.420 5.929 1.00 76.12 100 ASP A CA 1
ATOM 703 C C . ASP A 1 100 ? -5.154 -14.645 4.604 1.00 76.12 100 ASP A C 1
ATOM 705 O O . ASP A 1 100 ? -4.253 -13.895 4.228 1.00 76.12 100 ASP A O 1
ATOM 709 N N . ASN A 1 101 ? -5.533 -15.685 3.862 1.00 67.12 101 ASN A N 1
ATOM 710 C CA . ASN A 1 101 ? -4.900 -16.056 2.599 1.00 67.12 101 ASN A CA 1
ATOM 711 C C . ASN A 1 101 ? -5.254 -15.126 1.426 1.00 67.12 101 ASN A C 1
ATOM 713 O O . ASN A 1 101 ? -4.763 -15.348 0.318 1.00 67.12 101 ASN A O 1
ATOM 717 N N . LEU A 1 102 ? -6.087 -14.109 1.645 1.00 80.75 102 LEU A N 1
ATOM 718 C CA . LEU A 1 102 ? -6.354 -13.042 0.679 1.00 80.75 102 LEU A CA 1
ATOM 719 C C . LEU A 1 102 ? -5.717 -11.700 1.075 1.00 80.75 102 LEU A C 1
ATOM 721 O O . LEU A 1 102 ? -5.718 -10.769 0.266 1.00 80.75 102 LEU A O 1
ATOM 725 N N . ALA A 1 103 ? -5.142 -11.600 2.279 1.00 87.00 103 ALA A N 1
ATOM 726 C CA . ALA A 1 103 ? -4.526 -10.371 2.760 1.00 87.00 103 ALA A CA 1
ATOM 727 C C . ALA A 1 103 ? -3.221 -10.061 2.020 1.00 87.00 103 ALA A C 1
ATOM 729 O O . ALA A 1 103 ? -2.430 -10.963 1.729 1.00 87.00 103 ALA A O 1
ATOM 730 N N . GLY A 1 104 ? -2.991 -8.784 1.727 1.00 90.50 104 GLY A N 1
ATOM 731 C CA . GLY A 1 104 ? -1.799 -8.331 1.025 1.00 90.50 104 GLY A CA 1
ATOM 732 C C . GLY A 1 104 ? -1.911 -6.910 0.502 1.00 90.50 104 GLY A C 1
ATOM 733 O O . GLY A 1 104 ? -2.889 -6.199 0.749 1.00 90.50 104 GLY A O 1
ATOM 734 N N . TYR A 1 105 ? -0.877 -6.527 -0.234 1.00 91.88 105 TYR A N 1
ATOM 735 C CA . TYR A 1 105 ? -0.725 -5.227 -0.856 1.00 91.88 105 TYR A CA 1
ATOM 736 C C . TYR A 1 105 ? -0.660 -5.350 -2.370 1.00 91.88 105 TYR A C 1
ATOM 738 O O . TYR A 1 105 ? -0.111 -6.302 -2.918 1.00 91.88 105 TYR A O 1
ATOM 746 N N . VAL A 1 106 ? -1.166 -4.320 -3.030 1.00 89.12 106 VAL A N 1
ATOM 747 C CA . VAL A 1 106 ? -1.047 -4.104 -4.459 1.00 89.12 106 VAL A CA 1
ATOM 748 C C . VAL A 1 106 ? -0.355 -2.768 -4.685 1.00 89.12 106 VAL A C 1
ATOM 750 O O . VAL A 1 106 ? -0.865 -1.741 -4.242 1.00 89.12 106 VAL A O 1
ATOM 753 N N . ALA A 1 107 ? 0.786 -2.770 -5.370 1.00 89.62 107 ALA A N 1
ATOM 754 C CA . ALA A 1 107 ? 1.565 -1.571 -5.68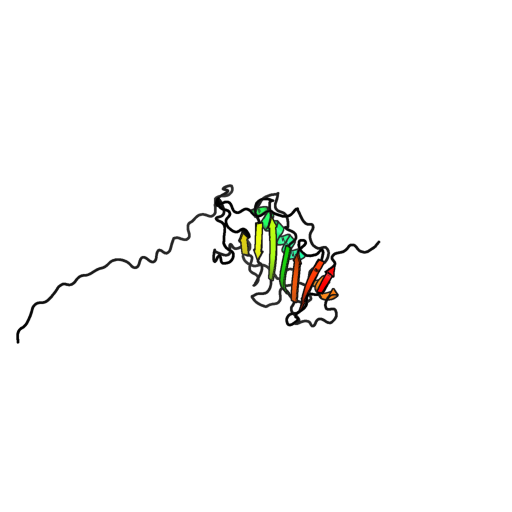0 1.00 89.62 107 ALA A CA 1
ATOM 755 C C . ALA A 1 107 ? 1.830 -1.454 -7.182 1.00 89.62 107 ALA A C 1
ATOM 757 O O . ALA A 1 107 ? 1.942 -2.463 -7.876 1.00 89.62 107 ALA A O 1
ATOM 758 N N . ILE A 1 108 ? 1.942 -0.222 -7.678 1.00 85.25 108 ILE A N 1
ATOM 759 C CA . ILE A 1 108 ? 2.103 0.055 -9.108 1.00 85.25 108 ILE A CA 1
ATOM 760 C C . ILE A 1 108 ? 3.454 0.721 -9.386 1.00 85.25 108 ILE A C 1
ATOM 762 O O . ILE A 1 108 ? 3.807 1.719 -8.755 1.00 85.25 108 ILE A O 1
ATOM 766 N N . TRP A 1 109 ? 4.181 0.186 -10.364 1.00 84.81 109 TRP A N 1
ATOM 767 C CA . TRP A 1 109 ? 5.467 0.677 -10.857 1.00 84.81 109 TRP A CA 1
ATOM 768 C C . TRP A 1 109 ? 5.393 0.984 -12.349 1.00 84.81 109 TRP A C 1
ATOM 770 O O . TRP A 1 109 ? 4.701 0.293 -13.090 1.00 84.81 109 TRP A O 1
ATOM 780 N N . CYS A 1 110 ? 6.134 1.989 -12.800 1.00 79.81 110 CYS A N 1
ATOM 781 C CA . CYS A 1 110 ? 6.152 2.445 -14.185 1.00 79.81 110 CYS A CA 1
ATOM 782 C C . CYS A 1 110 ? 7.579 2.704 -14.673 1.00 79.81 110 CYS A C 1
ATOM 784 O O . CYS A 1 110 ? 8.428 3.067 -13.872 1.00 79.81 110 CYS A O 1
ATOM 786 N N . ASP A 1 111 ? 7.830 2.623 -15.978 1.00 75.00 111 ASP A N 1
ATOM 787 C CA . ASP A 1 111 ? 9.070 3.122 -16.616 1.00 75.00 111 ASP A CA 1
ATOM 788 C C . ASP A 1 111 ? 8.840 4.393 -17.460 1.00 75.00 111 ASP A C 1
ATOM 790 O O . ASP A 1 111 ? 9.770 5.027 -17.955 1.00 75.00 111 ASP A O 1
ATOM 794 N N . GLY A 1 112 ? 7.582 4.827 -17.574 1.00 66.75 112 GLY A N 1
ATOM 795 C CA . GLY A 1 112 ? 7.153 5.960 -18.391 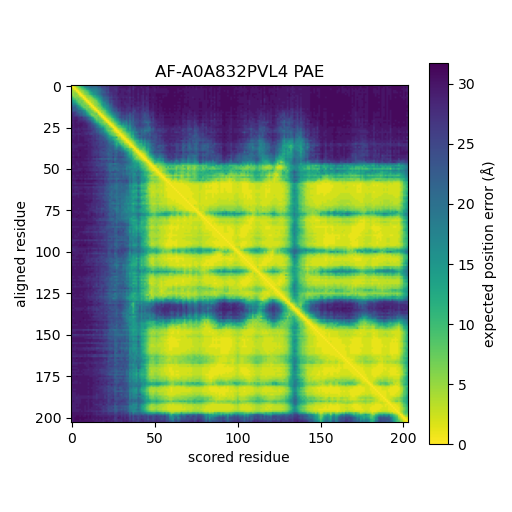1.00 66.75 112 GLY A CA 1
ATOM 796 C C . GLY A 1 112 ? 6.385 5.580 -19.642 1.00 66.75 112 GLY A C 1
ATOM 797 O O . GLY A 1 112 ? 5.671 6.432 -20.167 1.00 66.75 112 GLY A O 1
ATOM 798 N N . GLU A 1 113 ? 6.449 4.319 -20.061 1.00 61.59 113 GLU A N 1
ATOM 799 C CA . GLU A 1 113 ? 5.640 3.794 -21.159 1.00 61.59 113 GLU A CA 1
ATOM 800 C C . GLU A 1 113 ? 4.839 2.538 -20.772 1.00 61.59 113 GLU A C 1
ATOM 802 O O . GLU A 1 113 ? 3.789 2.295 -21.369 1.00 61.59 113 GLU A O 1
ATOM 807 N N . GLY A 1 114 ? 5.287 1.774 -19.771 1.00 65.12 114 GLY A N 1
ATOM 808 C CA . GLY A 1 114 ? 4.643 0.578 -19.232 1.00 65.12 114 GLY A CA 1
ATOM 809 C C . GLY A 1 114 ? 4.360 0.664 -17.729 1.00 65.12 114 GLY A C 1
ATOM 810 O O . GLY A 1 114 ? 5.062 1.346 -16.984 1.00 65.12 114 GLY A O 1
ATOM 811 N N . GLU A 1 115 ? 3.322 -0.055 -17.290 1.00 73.12 115 GLU A N 1
ATOM 812 C CA . GLU A 1 115 ? 2.867 -0.134 -15.897 1.00 73.12 115 GLU A CA 1
ATOM 813 C C . GLU A 1 115 ? 2.841 -1.599 -15.422 1.00 73.12 115 GLU A C 1
ATOM 815 O O . GLU A 1 115 ? 2.199 -2.457 -16.038 1.00 73.12 115 GLU A O 1
ATOM 820 N N . LEU A 1 116 ? 3.528 -1.887 -14.316 1.00 74.31 116 LEU A N 1
ATOM 821 C CA . LEU A 1 116 ? 3.523 -3.169 -13.620 1.00 74.31 116 LEU A CA 1
ATOM 822 C C . LEU A 1 116 ? 2.808 -3.044 -12.276 1.00 74.31 116 LEU A C 1
ATOM 824 O O . LEU A 1 116 ? 3.175 -2.239 -11.424 1.00 74.31 116 LEU A O 1
ATOM 828 N N . LEU A 1 117 ? 1.826 -3.908 -12.072 1.00 79.69 117 LEU A N 1
ATOM 829 C CA . LEU A 1 117 ? 1.127 -4.110 -10.819 1.00 79.69 117 LEU A CA 1
ATOM 830 C C . LEU A 1 117 ? 1.734 -5.313 -10.099 1.00 79.69 117 LEU A C 1
ATOM 832 O O . LEU A 1 117 ? 1.796 -6.416 -10.640 1.00 79.69 117 LEU A O 1
ATOM 836 N N . PHE A 1 118 ? 2.163 -5.091 -8.866 1.00 80.94 118 PHE A N 1
ATOM 837 C CA . PHE A 1 118 ? 2.690 -6.109 -7.972 1.00 80.94 118 PHE A CA 1
ATOM 838 C C . PHE A 1 118 ? 1.633 -6.449 -6.932 1.00 80.94 118 PHE A C 1
ATOM 840 O O . PHE A 1 118 ? 1.225 -5.563 -6.191 1.00 80.94 118 PHE A O 1
ATOM 847 N N . ASP A 1 119 ? 1.205 -7.707 -6.884 1.00 84.88 119 ASP A N 1
ATOM 848 C CA . ASP A 1 119 ? 0.217 -8.235 -5.942 1.00 84.88 119 ASP A CA 1
ATOM 849 C C . ASP A 1 119 ? 0.889 -9.196 -4.951 1.00 84.88 119 ASP A C 1
ATOM 851 O O . ASP A 1 119 ? 1.512 -10.190 -5.349 1.00 84.88 119 ASP A O 1
ATOM 855 N N . THR A 1 120 ? 0.754 -8.888 -3.658 1.00 87.00 120 THR A N 1
ATOM 856 C CA . THR A 1 120 ? 1.288 -9.685 -2.550 1.00 87.00 120 THR A CA 1
ATOM 857 C C . THR A 1 120 ? 0.235 -10.493 -1.782 1.00 87.00 120 THR A C 1
ATOM 859 O O . THR A 1 120 ? 0.547 -11.137 -0.774 1.00 87.00 120 THR A O 1
ATOM 862 N N . SER A 1 121 ? -1.018 -10.499 -2.251 1.00 85.62 121 SER A N 1
ATOM 863 C CA . SER A 1 121 ? -2.132 -11.186 -1.599 1.00 85.62 121 SER A CA 1
ATOM 864 C C . SER A 1 121 ? -1.887 -12.680 -1.408 1.00 85.62 121 SER A C 1
ATOM 866 O O . SER A 1 121 ? -1.468 -13.409 -2.315 1.00 85.62 121 SER A O 1
ATOM 868 N N . GLY A 1 122 ? -2.182 -13.153 -0.197 1.00 82.44 122 GLY A N 1
ATOM 869 C CA . GLY A 1 122 ? -1.971 -14.546 0.190 1.00 82.44 122 GLY A CA 1
ATOM 870 C C . GLY A 1 122 ? -0.502 -14.924 0.311 1.00 82.44 122 GLY A C 1
ATOM 871 O O . GLY A 1 122 ? -0.145 -16.082 0.078 1.00 82.44 122 GLY A O 1
ATOM 872 N N . ALA A 1 123 ? 0.347 -13.945 0.639 1.00 81.56 123 ALA A N 1
ATOM 873 C CA . ALA A 1 123 ? 1.798 -14.082 0.723 1.00 81.56 123 ALA A CA 1
ATOM 874 C C . ALA A 1 123 ? 2.457 -14.535 -0.591 1.00 81.56 123 ALA A C 1
ATOM 876 O O . ALA A 1 123 ? 3.578 -15.047 -0.569 1.00 81.56 123 ALA A O 1
ATOM 877 N N . ALA A 1 124 ? 1.772 -14.395 -1.728 1.00 79.31 124 ALA A N 1
ATOM 878 C CA . ALA A 1 124 ? 2.366 -14.607 -3.041 1.00 79.31 124 ALA A CA 1
ATOM 879 C C . ALA A 1 124 ? 3.180 -13.370 -3.450 1.00 79.31 124 ALA A C 1
ATOM 881 O O . ALA A 1 124 ? 3.002 -12.309 -2.876 1.00 79.31 124 ALA A O 1
ATOM 882 N N . CYS A 1 125 ? 4.064 -13.486 -4.438 1.00 75.75 125 CYS A N 1
ATOM 883 C CA . CYS A 1 125 ? 4.552 -12.324 -5.184 1.00 75.75 125 CYS A CA 1
ATOM 884 C C . CYS A 1 125 ? 4.156 -12.515 -6.634 1.00 75.75 125 CYS A C 1
ATOM 886 O O . CYS A 1 125 ? 4.614 -13.467 -7.272 1.00 75.75 125 CYS A O 1
ATOM 888 N N . ARG A 1 126 ? 3.270 -11.660 -7.133 1.00 75.19 126 ARG A N 1
ATOM 889 C CA . ARG A 1 126 ? 2.704 -11.772 -8.476 1.00 75.19 126 ARG A CA 1
ATOM 890 C C . ARG A 1 126 ? 2.884 -10.458 -9.205 1.00 75.19 126 ARG A C 1
ATOM 892 O O . ARG A 1 126 ? 2.683 -9.399 -8.619 1.00 75.19 126 ARG A O 1
ATOM 899 N N . ILE A 1 127 ? 3.236 -10.539 -10.480 1.00 70.31 127 ILE A N 1
ATOM 900 C CA . ILE A 1 127 ? 3.407 -9.374 -11.345 1.00 70.31 127 ILE A CA 1
ATOM 901 C C . ILE A 1 127 ? 2.380 -9.444 -12.467 1.00 70.31 127 ILE A C 1
ATOM 903 O O . ILE A 1 127 ? 2.217 -10.479 -13.116 1.00 70.31 127 ILE A O 1
ATOM 907 N N . HIS A 1 128 ? 1.714 -8.323 -12.708 1.00 68.88 128 HIS A N 1
ATOM 908 C CA . HIS A 1 128 ? 0.759 -8.131 -13.787 1.00 68.88 128 HIS A CA 1
ATOM 909 C C . HIS A 1 128 ? 1.125 -6.881 -14.574 1.00 68.88 128 HIS A C 1
ATOM 911 O O . HIS A 1 128 ? 1.486 -5.868 -13.989 1.00 68.88 128 HIS A O 1
ATOM 917 N N . ASN A 1 129 ? 0.982 -6.912 -15.896 1.00 59.78 129 ASN A N 1
ATOM 918 C CA . ASN A 1 129 ? 0.983 -5.674 -16.667 1.00 59.78 129 ASN A CA 1
ATOM 919 C C . ASN A 1 129 ? -0.407 -5.032 -16.550 1.00 59.78 129 ASN A C 1
ATOM 921 O O . ASN A 1 129 ? -1.412 -5.693 -16.821 1.00 59.78 129 ASN A O 1
ATOM 925 N N . ALA A 1 130 ? -0.472 -3.776 -16.115 1.00 53.34 130 ALA A N 1
ATOM 926 C CA . ALA A 1 130 ? -1.732 -3.105 -15.808 1.00 53.34 130 ALA A CA 1
ATOM 927 C C . ALA A 1 130 ? -2.465 -2.541 -17.044 1.00 53.34 130 ALA A C 1
ATOM 929 O O . ALA A 1 130 ? -3.597 -2.068 -16.927 1.00 53.34 130 ALA A O 1
ATOM 930 N N . CYS A 1 131 ? -1.868 -2.592 -18.242 1.00 52.81 131 CYS A N 1
ATOM 931 C CA . CYS A 1 131 ? -2.456 -1.968 -19.430 1.00 52.81 131 CYS A CA 1
ATOM 932 C C . CYS A 1 131 ? -3.377 -2.917 -20.233 1.00 52.81 131 CYS A C 1
ATOM 934 O O . CYS A 1 131 ? -3.012 -4.050 -20.564 1.00 52.81 131 CYS A O 1
ATOM 936 N N . GLY A 1 132 ? -4.537 -2.395 -20.657 1.00 45.00 132 GLY A N 1
ATOM 937 C CA . GLY A 1 132 ? -5.363 -2.963 -21.734 1.00 45.00 132 GLY A CA 1
ATOM 938 C C . GLY A 1 132 ? -4.779 -2.703 -23.131 1.00 45.00 132 GLY A C 1
ATOM 939 O O . GLY A 1 132 ? -4.010 -1.762 -23.322 1.00 45.00 132 GLY A O 1
ATOM 940 N N . CYS A 1 133 ? -5.126 -3.533 -24.125 1.00 34.91 133 CYS A N 1
ATOM 941 C CA . CYS A 1 133 ? -4.629 -3.395 -25.502 1.00 34.91 133 CYS A CA 1
ATOM 942 C C . CYS A 1 133 ? -5.047 -2.049 -26.128 1.00 34.91 133 CYS A C 1
ATOM 944 O O . CYS A 1 133 ? -6.242 -1.787 -26.270 1.00 34.91 133 CYS A O 1
ATOM 946 N N . VAL A 1 134 ? -4.093 -1.243 -26.601 1.00 35.25 134 VAL A N 1
ATOM 947 C CA . VAL A 1 134 ? -4.367 -0.181 -27.590 1.00 35.25 134 VAL A CA 1
ATOM 948 C C . VAL A 1 134 ? -4.266 -0.788 -28.997 1.00 35.25 134 VAL A C 1
ATOM 950 O O . VAL A 1 134 ? -3.601 -1.806 -29.180 1.00 35.25 134 VAL A O 1
ATOM 953 N N . ALA A 1 135 ? -4.912 -0.177 -29.996 1.00 32.06 135 ALA A N 1
ATOM 954 C CA . ALA A 1 135 ? -5.138 -0.700 -31.356 1.00 32.06 135 ALA A CA 1
ATOM 955 C C . ALA A 1 135 ? -3.900 -1.182 -32.163 1.00 32.06 135 ALA A C 1
ATOM 957 O O . ALA A 1 135 ? -4.081 -1.711 -33.255 1.00 32.06 135 ALA A O 1
ATOM 958 N N . ASN A 1 136 ? -2.678 -1.044 -31.636 1.00 34.19 136 ASN A N 1
ATOM 959 C CA . ASN A 1 136 ? -1.413 -1.436 -32.269 1.00 34.19 136 ASN A CA 1
ATOM 960 C C . ASN A 1 136 ? -0.622 -2.498 -31.473 1.00 34.19 136 ASN A C 1
ATOM 962 O O . ASN A 1 136 ? 0.595 -2.561 -31.603 1.00 34.19 136 ASN A O 1
ATOM 966 N N . GLU A 1 137 ? -1.273 -3.291 -30.613 1.00 37.69 137 GLU A N 1
ATOM 967 C CA . GLU A 1 137 ? -0.649 -4.408 -29.862 1.00 37.69 137 GLU A CA 1
ATOM 968 C C . GLU A 1 137 ? 0.473 -4.003 -28.880 1.00 37.69 137 GLU A C 1
ATOM 970 O O . GLU A 1 137 ? 1.061 -4.850 -28.211 1.00 37.69 137 GLU A O 1
ATOM 975 N N . THR A 1 138 ? 0.734 -2.705 -28.718 1.00 43.06 138 THR A N 1
ATOM 976 C CA . THR A 1 138 ? 1.672 -2.162 -27.735 1.00 43.06 138 THR A CA 1
ATOM 977 C C . THR A 1 138 ? 0.954 -1.834 -26.428 1.00 43.06 138 THR A C 1
ATOM 979 O O . THR A 1 138 ? 0.024 -1.022 -26.408 1.00 43.06 138 THR A O 1
ATOM 982 N N . CYS A 1 139 ? 1.414 -2.449 -25.340 1.00 45.28 139 CYS A N 1
ATOM 983 C CA . CYS A 1 139 ? 0.922 -2.274 -23.973 1.00 45.28 139 CYS A CA 1
ATOM 984 C C . CYS A 1 139 ? 1.420 -0.934 -23.433 1.00 45.28 139 CYS A C 1
ATOM 986 O O . CYS A 1 139 ? 2.576 -0.845 -23.032 1.00 45.28 139 CYS A O 1
ATOM 988 N N . ARG A 1 140 ? 0.610 0.127 -23.524 1.00 49.31 140 ARG A N 1
ATOM 989 C CA . ARG A 1 140 ? 1.012 1.464 -23.064 1.00 49.31 140 ARG A CA 1
ATOM 990 C C . ARG A 1 140 ? -0.142 2.184 -22.383 1.00 49.31 140 ARG A C 1
ATOM 992 O O . ARG A 1 140 ? -1.198 2.368 -22.986 1.00 49.31 140 ARG A O 1
ATOM 999 N N . VAL A 1 141 ? 0.086 2.631 -21.154 1.00 53.06 141 VAL A N 1
ATOM 1000 C CA . VAL A 1 141 ? -0.772 3.572 -20.424 1.00 53.06 141 VAL A CA 1
ATOM 1001 C C . VAL A 1 141 ? 0.078 4.786 -20.076 1.00 53.06 141 VAL A C 1
ATOM 1003 O O . VAL A 1 141 ? 1.281 4.673 -19.844 1.00 53.06 141 VAL A O 1
ATOM 1006 N N . SER 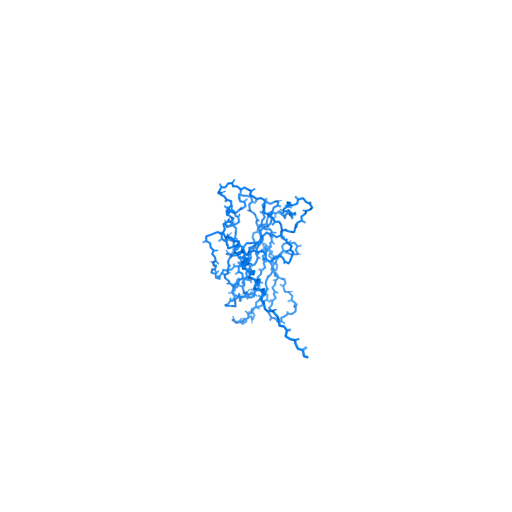A 1 142 ? -0.543 5.967 -20.078 1.00 56.78 142 SER A N 1
ATOM 1007 C CA . SER A 1 142 ? 0.106 7.186 -19.600 1.00 56.78 142 SER A CA 1
ATOM 1008 C C . SER A 1 142 ? 0.505 6.994 -18.140 1.00 56.78 142 SER A C 1
ATOM 1010 O O . SER A 1 142 ? -0.357 6.952 -17.265 1.00 56.78 142 SER A O 1
ATOM 1012 N N . CYS A 1 143 ? 1.803 6.884 -17.890 1.00 66.19 143 CYS A N 1
ATOM 1013 C CA . CYS A 1 143 ? 2.340 6.729 -16.547 1.00 66.19 143 CYS A CA 1
ATOM 1014 C C . CYS A 1 143 ? 2.441 8.103 -15.867 1.00 66.19 143 CYS A C 1
ATOM 1016 O O . CYS A 1 143 ? 2.851 9.067 -16.523 1.00 66.19 143 CYS A O 1
ATOM 1018 N N . PRO A 1 144 ? 2.102 8.222 -14.573 1.00 68.69 144 PRO A N 1
ATOM 1019 C CA . PRO A 1 144 ? 2.329 9.456 -13.835 1.00 68.69 144 PRO A CA 1
ATOM 1020 C C . PRO A 1 144 ? 3.832 9.753 -13.672 1.00 68.69 144 PRO A C 1
ATOM 1022 O O . PRO A 1 144 ? 4.711 8.918 -13.939 1.00 68.69 144 PRO A O 1
ATOM 1025 N N . GLU A 1 145 ? 4.133 10.981 -13.248 1.00 77.56 145 GLU A N 1
ATOM 1026 C CA . GLU A 1 145 ? 5.482 11.353 -12.816 1.00 77.56 145 GLU A CA 1
ATOM 1027 C C . GLU A 1 145 ? 5.924 10.514 -11.608 1.00 77.56 145 GLU A C 1
ATOM 1029 O O . GLU A 1 145 ? 5.102 9.924 -10.904 1.00 77.56 145 GLU A O 1
ATOM 1034 N N . ALA A 1 146 ? 7.239 10.443 -11.381 1.00 81.56 146 ALA A N 1
ATOM 1035 C CA . ALA A 1 146 ? 7.794 9.721 -10.243 1.00 81.56 146 ALA A CA 1
ATOM 1036 C C . ALA A 1 146 ? 7.241 10.279 -8.928 1.00 81.56 146 ALA A C 1
ATOM 1038 O O . ALA A 1 146 ? 7.378 11.469 -8.645 1.00 81.56 146 ALA A O 1
ATOM 1039 N N . ALA A 1 147 ? 6.660 9.402 -8.115 1.00 85.62 147 ALA A N 1
ATOM 1040 C CA . ALA A 1 147 ? 6.177 9.753 -6.792 1.00 85.62 147 ALA A CA 1
ATOM 1041 C C . ALA A 1 147 ? 7.204 9.386 -5.713 1.00 85.62 147 ALA A C 1
ATOM 1043 O O . ALA A 1 147 ? 7.823 8.320 -5.758 1.00 85.62 147 ALA A O 1
ATOM 1044 N N . ALA A 1 148 ? 7.351 10.251 -4.709 1.00 89.19 148 ALA A N 1
ATOM 1045 C CA . ALA A 1 148 ? 8.040 9.898 -3.470 1.00 89.19 148 ALA A CA 1
ATOM 1046 C C . ALA A 1 148 ? 7.146 8.977 -2.634 1.00 89.19 148 ALA A C 1
ATOM 1048 O O . ALA A 1 148 ? 5.943 9.209 -2.586 1.00 89.19 148 ALA A O 1
ATOM 1049 N N . PHE A 1 149 ? 7.723 7.971 -1.970 1.00 92.75 149 PHE A N 1
ATOM 1050 C CA . PHE A 1 149 ? 6.971 7.058 -1.099 1.00 92.75 149 PHE A CA 1
ATOM 1051 C C . PHE A 1 149 ? 6.191 7.812 -0.005 1.00 92.75 149 PHE A C 1
ATOM 1053 O O . PHE A 1 149 ? 6.610 8.909 0.381 1.00 92.75 149 PHE A O 1
ATOM 1060 N N . PRO A 1 150 ? 5.101 7.217 0.524 1.00 92.50 150 PRO A N 1
ATOM 1061 C CA . PRO A 1 150 ? 4.398 7.763 1.681 1.00 92.50 150 PRO A CA 1
ATOM 1062 C C . PRO A 1 150 ? 5.362 7.987 2.849 1.00 92.50 150 PRO A C 1
ATOM 1064 O O . PRO A 1 150 ? 6.264 7.172 3.069 1.00 92.50 150 PRO A O 1
ATOM 1067 N N . ARG A 1 151 ? 5.181 9.073 3.606 1.00 91.94 151 ARG A N 1
ATOM 1068 C CA . ARG A 1 151 ? 6.002 9.328 4.801 1.00 91.94 151 ARG A CA 1
ATOM 1069 C C . ARG A 1 151 ? 5.536 8.492 5.982 1.00 91.94 151 ARG A C 1
ATOM 1071 O O . ARG A 1 151 ? 6.372 8.004 6.736 1.00 91.94 151 ARG A O 1
ATOM 1078 N N . LEU A 1 152 ? 4.220 8.377 6.140 1.00 93.19 152 LEU A N 1
ATOM 1079 C CA . LEU A 1 152 ? 3.586 7.490 7.109 1.00 93.19 152 LEU A CA 1
ATOM 1080 C C . LEU A 1 152 ? 3.423 6.092 6.512 1.00 93.19 152 LEU A C 1
ATOM 1082 O O . LEU A 1 152 ? 3.008 5.955 5.358 1.00 93.19 152 LEU A O 1
ATOM 1086 N N . ASP A 1 153 ? 3.681 5.051 7.300 1.00 96.31 153 ASP A N 1
ATOM 1087 C CA . ASP A 1 153 ? 3.289 3.691 6.912 1.00 96.31 153 ASP A CA 1
ATOM 1088 C C . ASP A 1 153 ? 1.788 3.462 7.187 1.00 96.31 153 ASP A C 1
ATOM 1090 O O . ASP A 1 153 ? 1.153 4.168 7.977 1.00 96.31 153 ASP A O 1
ATOM 1094 N N . ALA A 1 154 ? 1.204 2.435 6.569 1.00 96.44 154 ALA A N 1
ATOM 1095 C CA . ALA A 1 154 ? -0.200 2.079 6.733 1.00 96.44 154 ALA A CA 1
ATOM 1096 C C . ALA A 1 154 ? -0.575 1.828 8.204 1.00 96.44 154 ALA A C 1
ATOM 1098 O O . ALA A 1 154 ? -1.660 2.216 8.622 1.00 96.44 154 ALA A O 1
ATOM 1099 N N . GLY A 1 155 ? 0.312 1.228 9.007 1.00 96.94 155 GLY A N 1
ATOM 1100 C CA . GLY A 1 155 ? 0.061 0.984 10.436 1.00 96.94 155 GLY A CA 1
ATOM 1101 C C . GLY A 1 155 ? -0.055 2.270 11.264 1.00 96.94 155 GLY A C 1
ATOM 1102 O O . GLY A 1 155 ? -0.920 2.387 12.134 1.00 96.94 155 GLY A O 1
ATOM 1103 N N . GLU A 1 156 ? 0.763 3.277 10.955 1.00 96.94 156 GLU A N 1
ATOM 1104 C CA . GLU A 1 156 ? 0.692 4.593 11.601 1.00 96.94 156 GLU A CA 1
ATOM 1105 C C . GLU A 1 156 ? -0.597 5.320 11.203 1.00 96.94 156 GLU A C 1
ATOM 1107 O O . GLU A 1 156 ? -1.291 5.874 12.058 1.00 96.94 156 GLU A O 1
ATOM 1112 N N . ALA A 1 157 ? -0.974 5.243 9.922 1.00 97.19 157 ALA A N 1
ATOM 1113 C CA . ALA A 1 157 ? -2.242 5.779 9.441 1.00 97.19 157 ALA A CA 1
ATOM 1114 C C . ALA A 1 157 ? -3.455 5.068 10.067 1.00 97.19 157 ALA A C 1
ATOM 1116 O O . ALA A 1 157 ? -4.414 5.729 10.464 1.00 97.19 157 ALA A O 1
ATOM 1117 N N . ILE A 1 158 ? -3.415 3.740 10.214 1.00 97.69 158 ILE A N 1
ATOM 1118 C CA . ILE A 1 158 ? -4.474 2.974 10.886 1.00 97.69 158 ILE A CA 1
ATOM 1119 C C . ILE A 1 158 ? -4.598 3.403 12.346 1.00 97.69 158 ILE A C 1
ATOM 1121 O O . ILE A 1 158 ? -5.704 3.686 12.798 1.00 97.69 158 ILE A O 1
ATOM 1125 N N . THR A 1 159 ? -3.476 3.528 13.056 1.00 96.75 159 THR A N 1
ATOM 1126 C CA . THR A 1 159 ? -3.457 3.983 14.454 1.00 96.75 159 THR A CA 1
ATOM 1127 C C . THR A 1 159 ? -4.045 5.391 14.598 1.00 96.75 159 THR A C 1
ATOM 1129 O O . THR A 1 159 ? -4.782 5.660 15.544 1.00 96.75 159 THR A O 1
ATOM 1132 N N . ALA A 1 160 ? -3.767 6.292 13.649 1.00 96.81 160 ALA A N 1
ATOM 1133 C CA . ALA A 1 160 ? -4.326 7.642 13.646 1.00 96.81 160 ALA A CA 1
ATOM 1134 C C . ALA A 1 160 ? -5.836 7.670 13.333 1.00 96.81 160 ALA A C 1
ATOM 1136 O O . ALA A 1 160 ? -6.572 8.446 13.941 1.00 96.81 160 ALA A O 1
ATOM 1137 N N . ALA A 1 161 ? -6.301 6.836 12.397 1.00 97.00 161 ALA A N 1
ATOM 1138 C CA . ALA A 1 161 ? -7.709 6.759 12.006 1.00 97.00 161 ALA A CA 1
ATOM 1139 C C . ALA A 1 161 ? -8.584 6.027 13.042 1.00 97.00 161 ALA A C 1
ATOM 1141 O O . ALA A 1 161 ? -9.740 6.396 13.243 1.00 97.00 161 ALA A O 1
ATOM 1142 N N . TYR A 1 162 ? -8.034 5.003 13.699 1.00 96.81 162 TYR A N 1
ATOM 1143 C CA . TYR A 1 162 ? -8.729 4.116 14.630 1.00 96.81 162 TYR A CA 1
ATOM 1144 C C . TYR A 1 162 ? -7.886 3.896 15.903 1.00 96.81 162 TYR A C 1
ATOM 1146 O O . TYR A 1 162 ? -7.329 2.814 16.094 1.00 96.81 162 TYR A O 1
ATOM 1154 N N . PRO A 1 163 ? -7.800 4.891 16.809 1.00 95.12 163 PRO A N 1
ATOM 1155 C CA . PRO A 1 163 ? -6.953 4.809 18.006 1.00 95.12 163 PRO A CA 1
ATOM 1156 C C . PRO A 1 163 ? -7.375 3.707 18.991 1.00 95.12 163 PRO A C 1
ATOM 1158 O O . PRO A 1 163 ? -6.546 3.215 19.751 1.00 95.12 163 PRO A O 1
ATOM 1161 N N . ASP A 1 164 ? -8.647 3.298 18.953 1.00 94.44 164 ASP A N 1
ATOM 1162 C CA . ASP A 1 164 ? -9.220 2.244 19.799 1.00 94.44 164 ASP A CA 1
ATOM 1163 C C . ASP A 1 164 ? -9.357 0.896 19.058 1.00 94.44 164 ASP A C 1
ATOM 1165 O O . ASP A 1 164 ? -10.181 0.054 19.430 1.00 94.44 164 ASP A O 1
ATOM 1169 N N . ALA A 1 165 ? -8.600 0.693 17.972 1.00 93.00 165 ALA A N 1
ATOM 1170 C CA . ALA A 1 165 ? -8.597 -0.561 17.225 1.00 93.00 165 ALA A CA 1
ATOM 1171 C C . ALA A 1 165 ? -8.204 -1.754 18.114 1.00 93.00 165 ALA A C 1
ATOM 1173 O O . ALA A 1 165 ? -7.256 -1.702 18.899 1.00 93.00 165 ALA A O 1
ATOM 1174 N N . LEU A 1 166 ? -8.932 -2.858 17.964 1.00 93.19 166 LEU A N 1
ATOM 1175 C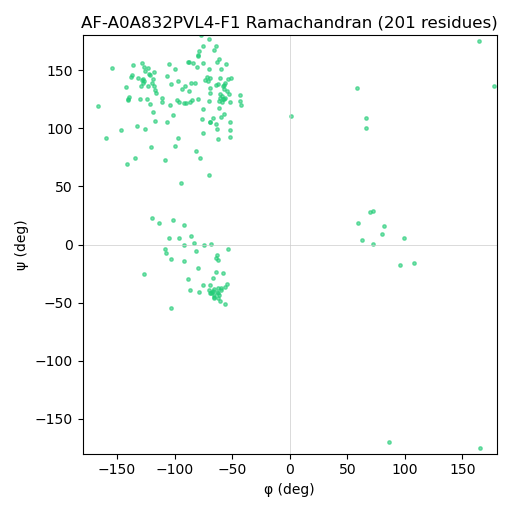 CA . LEU A 1 166 ? -8.648 -4.125 18.625 1.00 93.19 166 LEU A CA 1
ATOM 1176 C C . LEU A 1 166 ? -7.601 -4.919 17.837 1.00 93.19 166 LEU A C 1
ATOM 1178 O O . LEU A 1 166 ? -7.488 -4.792 16.622 1.00 93.19 166 LEU A O 1
ATOM 1182 N N . GLU A 1 167 ? -6.897 -5.822 18.520 1.00 88.62 167 GLU A N 1
ATOM 1183 C CA . GLU A 1 167 ? -5.835 -6.661 17.934 1.00 88.62 167 GLU A CA 1
ATOM 1184 C C . GLU A 1 167 ? -6.285 -7.459 16.696 1.00 88.62 167 GLU A C 1
ATOM 1186 O O . GLU A 1 167 ? -5.512 -7.644 15.762 1.00 88.62 167 GLU A O 1
ATOM 1191 N N . ASN A 1 168 ? -7.547 -7.899 16.670 1.00 90.19 168 ASN A N 1
ATOM 1192 C CA . ASN A 1 168 ? -8.111 -8.692 15.573 1.00 90.19 168 ASN A CA 1
ATOM 1193 C C . ASN A 1 168 ? -8.875 -7.853 14.537 1.00 90.19 168 ASN A C 1
ATOM 1195 O O . ASN A 1 168 ? -9.530 -8.419 13.659 1.00 90.19 168 ASN A O 1
ATOM 1199 N N . ASP A 1 169 ? -8.853 -6.524 14.655 1.00 95.00 169 ASP A N 1
ATOM 1200 C CA . ASP A 1 169 ? -9.451 -5.665 13.644 1.00 95.00 169 ASP A CA 1
ATOM 1201 C C . ASP A 1 169 ? -8.639 -5.721 12.349 1.00 95.00 169 ASP A C 1
ATOM 1203 O O . ASP A 1 169 ? -7.409 -5.794 12.347 1.00 95.00 169 ASP A O 1
ATOM 1207 N N . VAL A 1 170 ? -9.357 -5.674 11.229 1.00 95.81 170 VAL A N 1
ATOM 1208 C CA . VAL A 1 170 ? -8.778 -5.789 9.893 1.00 95.81 170 VAL A CA 1
ATOM 1209 C C . VAL A 1 170 ? -9.222 -4.603 9.053 1.00 95.81 170 VAL A C 1
ATOM 1211 O O . VAL A 1 170 ? -10.378 -4.183 9.123 1.00 95.81 170 VAL A O 1
ATOM 1214 N N . PHE A 1 171 ? -8.317 -4.083 8.236 1.00 96.44 171 PHE A N 1
ATOM 1215 C CA . PHE A 1 171 ? -8.465 -2.822 7.531 1.00 96.44 171 PHE A CA 1
ATOM 1216 C C . PHE A 1 171 ? -8.242 -2.987 6.025 1.00 96.44 171 PHE A C 1
ATOM 1218 O O . PHE A 1 171 ? -7.539 -3.884 5.546 1.00 96.44 171 PHE A O 1
ATOM 1225 N N . GLN A 1 172 ? -8.874 -2.093 5.274 1.00 97.06 172 GLN A N 1
ATOM 1226 C CA . GLN A 1 172 ? -8.506 -1.739 3.913 1.00 97.06 172 GLN A CA 1
ATOM 1227 C C . GLN A 1 172 ? -7.785 -0.395 3.971 1.00 97.06 172 GLN A C 1
ATOM 1229 O O . GLN A 1 172 ? -8.216 0.509 4.692 1.00 97.06 172 GLN A O 1
ATOM 1234 N N . VAL A 1 173 ? -6.703 -0.267 3.212 1.00 96.62 173 VAL A N 1
ATOM 1235 C CA . VAL A 1 173 ? -5.920 0.967 3.122 1.00 96.62 173 VAL A CA 1
ATOM 1236 C C . VAL A 1 173 ? -5.661 1.317 1.664 1.00 96.62 173 VAL A C 1
ATOM 1238 O O . VAL A 1 173 ? -5.455 0.434 0.834 1.00 96.62 173 VAL A O 1
ATOM 1241 N N . GLU A 1 174 ? -5.673 2.599 1.335 1.00 95.88 174 GLU A N 1
ATOM 1242 C CA . GLU A 1 174 ? -5.358 3.102 0.003 1.00 95.88 174 GLU A CA 1
ATOM 1243 C C . GLU A 1 174 ? -4.519 4.367 0.122 1.00 95.88 174 GLU A C 1
ATOM 1245 O O . GLU A 1 174 ? -4.909 5.318 0.793 1.00 95.88 174 GLU A O 1
ATOM 1250 N N . TYR A 1 175 ? -3.381 4.376 -0.557 1.00 93.94 175 TYR A N 1
ATOM 1251 C CA . TYR A 1 175 ? -2.615 5.575 -0.834 1.00 93.94 175 TYR A CA 1
ATOM 1252 C C . TYR A 1 175 ? -2.588 5.740 -2.348 1.00 93.94 175 TYR A C 1
ATOM 1254 O O . TYR A 1 175 ? -1.931 4.968 -3.048 1.00 93.94 175 TYR A O 1
ATOM 1262 N N . ASP A 1 176 ? -3.355 6.701 -2.854 1.00 90.19 176 ASP A N 1
ATOM 1263 C CA . ASP A 1 176 ? -3.458 6.998 -4.280 1.00 90.19 176 ASP A CA 1
ATOM 1264 C C . ASP A 1 176 ? -3.316 8.507 -4.484 1.00 90.19 176 ASP A C 1
ATOM 1266 O O . ASP A 1 176 ? -4.260 9.273 -4.274 1.00 90.19 176 ASP A O 1
ATOM 1270 N N . LEU A 1 177 ? -2.126 8.930 -4.923 1.00 86.00 177 LEU A N 1
ATOM 1271 C CA . LEU A 1 177 ? -1.806 10.341 -5.173 1.00 86.00 177 LEU A CA 1
ATOM 1272 C C . LEU A 1 177 ? -2.668 10.978 -6.270 1.00 86.00 177 LEU A C 1
ATOM 1274 O O . LEU A 1 177 ? -2.672 12.201 -6.411 1.00 86.00 177 LEU A O 1
ATOM 1278 N N . ARG A 1 178 ? -3.395 10.173 -7.052 1.00 78.19 178 ARG A N 1
ATOM 1279 C CA . ARG A 1 178 ? -4.335 10.656 -8.071 1.00 78.19 178 ARG A CA 1
ATOM 1280 C C . ARG A 1 178 ? -5.670 11.088 -7.460 1.00 78.19 178 ARG A C 1
ATOM 1282 O O . ARG A 1 178 ? -6.399 11.833 -8.108 1.00 78.19 178 ARG A O 1
ATOM 1289 N N . ASP A 1 179 ? -5.986 10.619 -6.252 1.00 80.12 179 ASP A N 1
ATOM 1290 C CA . ASP A 1 179 ? -7.209 10.952 -5.511 1.00 80.12 179 ASP A CA 1
ATOM 1291 C C . ASP A 1 179 ? -6.921 11.964 -4.390 1.00 80.12 179 ASP A C 1
ATOM 1293 O O . ASP A 1 179 ? -7.516 13.041 -4.348 1.00 80.12 179 ASP A O 1
ATOM 1297 N N . ALA A 1 180 ? -5.970 11.657 -3.500 1.00 80.25 180 ALA A N 1
ATOM 1298 C CA . ALA A 1 180 ? -5.626 12.513 -2.367 1.00 80.25 180 ALA A CA 1
ATOM 1299 C C . ALA A 1 180 ? -4.179 12.309 -1.890 1.00 80.25 180 ALA A C 1
ATOM 1301 O O . ALA A 1 180 ? -3.617 11.221 -1.977 1.00 80.25 180 ALA A O 1
ATOM 1302 N N . ALA A 1 181 ? -3.589 13.356 -1.307 1.00 83.81 181 ALA A N 1
ATOM 1303 C CA . ALA A 1 181 ? -2.298 13.270 -0.626 1.00 83.81 181 ALA A CA 1
ATOM 1304 C C . ALA A 1 181 ? -2.480 12.729 0.807 1.00 83.81 181 ALA A C 1
ATOM 1306 O O . ALA A 1 181 ? -2.569 13.492 1.773 1.00 83.81 181 ALA A O 1
ATOM 1307 N N . GLY A 1 182 ? -2.607 11.408 0.943 1.00 93.31 182 GLY A N 1
ATOM 1308 C CA . GLY A 1 182 ? -2.743 10.749 2.240 1.00 93.31 182 GLY A CA 1
ATOM 1309 C C . GLY A 1 182 ? -3.237 9.310 2.164 1.00 93.31 182 GLY A C 1
ATOM 1310 O O . GLY A 1 182 ? -3.614 8.811 1.104 1.00 93.31 182 GLY A O 1
ATOM 1311 N N . TRP A 1 183 ? -3.269 8.660 3.325 1.00 96.75 183 TRP A N 1
ATOM 1312 C CA . TRP A 1 183 ? -3.823 7.323 3.493 1.00 96.75 183 TRP A CA 1
ATOM 1313 C C . TRP A 1 183 ? -5.329 7.385 3.708 1.00 96.75 183 TRP A C 1
ATOM 1315 O O . TRP A 1 183 ? -5.810 8.003 4.652 1.00 96.75 183 TRP A O 1
ATOM 1325 N N . LYS A 1 184 ? -6.089 6.682 2.880 1.00 97.31 184 LYS A N 1
ATOM 1326 C CA . LYS A 1 184 ? -7.488 6.356 3.147 1.00 97.31 184 LYS A CA 1
ATOM 1327 C C . LYS A 1 184 ? -7.514 5.032 3.893 1.00 97.31 184 LYS A C 1
ATOM 1329 O O . LYS A 1 184 ? -7.015 4.032 3.389 1.00 97.31 184 LYS A O 1
ATOM 1334 N N . VAL A 1 185 ? -8.099 5.021 5.081 1.00 97.50 185 VAL A N 1
ATOM 1335 C CA . VAL A 1 185 ? -8.214 3.843 5.944 1.00 97.50 185 VAL A CA 1
ATOM 1336 C C . VAL A 1 185 ? -9.686 3.528 6.153 1.00 97.50 185 VAL A C 1
ATOM 1338 O O . VAL A 1 185 ? -10.490 4.424 6.400 1.00 97.50 185 VAL A O 1
ATOM 1341 N N . LYS A 1 186 ? -10.051 2.253 6.066 1.00 97.19 186 LYS A N 1
ATOM 1342 C CA . LYS A 1 186 ? -11.402 1.779 6.362 1.00 97.19 186 LYS A CA 1
ATOM 1343 C C . LYS A 1 186 ? -11.330 0.454 7.096 1.00 97.19 186 LYS A C 1
ATOM 1345 O O . LYS A 1 186 ? -10.745 -0.505 6.591 1.00 97.19 186 LYS A O 1
ATOM 1350 N N . LYS A 1 187 ? -11.953 0.375 8.265 1.00 96.25 187 LYS A N 1
ATOM 1351 C CA . LYS A 1 187 ? -12.091 -0.879 9.008 1.00 96.25 187 LYS A CA 1
ATOM 1352 C C . LYS A 1 187 ? -13.089 -1.812 8.317 1.00 96.25 187 LYS A C 1
ATOM 1354 O O . LYS A 1 187 ? -14.083 -1.381 7.738 1.00 96.25 187 LYS A O 1
ATOM 1359 N N . SER A 1 188 ? -12.823 -3.113 8.351 1.00 92.06 188 SER A N 1
ATOM 1360 C CA . SER A 1 188 ? -13.735 -4.125 7.819 1.00 92.06 188 SER A CA 1
ATOM 1361 C C . SER A 1 188 ? -15.092 -4.048 8.524 1.00 92.06 188 SER A C 1
ATOM 1363 O O . SER A 1 188 ? -15.161 -4.075 9.751 1.00 92.06 188 SER A O 1
ATOM 1365 N N . GLY A 1 189 ? -16.166 -3.957 7.740 1.00 87.44 189 GLY A N 1
ATOM 1366 C CA . GLY A 1 189 ? -17.530 -3.765 8.240 1.00 87.44 189 GLY A CA 1
ATOM 1367 C C . GLY A 1 189 ? -18.001 -2.308 8.261 1.00 87.44 189 GLY A C 1
ATOM 1368 O O . GLY A 1 189 ? -19.211 -2.088 8.266 1.00 87.44 189 GLY A O 1
ATOM 1369 N N . ASP A 1 190 ? -17.091 -1.334 8.180 1.00 91.44 190 ASP A N 1
ATOM 1370 C CA . ASP A 1 190 ? -17.450 0.080 8.050 1.00 91.44 190 ASP A CA 1
ATOM 1371 C C . ASP A 1 190 ? -17.795 0.433 6.592 1.00 91.44 190 ASP A C 1
ATOM 1373 O O . ASP A 1 190 ? -17.300 -0.181 5.637 1.00 91.44 190 ASP A O 1
ATOM 1377 N N . SER A 1 191 ? -18.640 1.451 6.407 1.00 89.19 191 SER A N 1
ATOM 1378 C CA . SER A 1 191 ? -18.982 1.990 5.082 1.00 89.19 191 SER A CA 1
ATOM 1379 C C . SER A 1 191 ? -18.033 3.090 4.613 1.00 89.19 191 SER A C 1
ATOM 1381 O O . SER A 1 191 ? -17.823 3.242 3.407 1.00 89.19 191 SER A O 1
ATOM 1383 N N . ASP A 1 192 ? -17.459 3.841 5.552 1.00 93.25 192 ASP A N 1
ATOM 1384 C CA . ASP A 1 192 ? -16.818 5.121 5.271 1.00 93.25 192 ASP A CA 1
ATOM 1385 C C . ASP A 1 192 ? -15.292 5.008 5.336 1.00 93.25 192 ASP A C 1
ATOM 1387 O O . ASP A 1 192 ? -14.733 4.259 6.134 1.00 93.25 192 ASP A O 1
ATOM 1391 N N . TRP A 1 193 ? -14.614 5.767 4.475 1.00 95.75 193 TRP A N 1
ATOM 1392 C CA . TRP A 1 193 ? -13.158 5.897 4.486 1.00 95.75 193 TRP A CA 1
ATOM 1393 C C . TRP A 1 193 ? -12.746 7.112 5.316 1.00 95.75 193 TRP A C 1
ATOM 1395 O O . TRP A 1 193 ? -13.269 8.207 5.112 1.00 95.75 193 TRP A O 1
ATOM 1405 N N . ILE A 1 194 ? -11.757 6.938 6.189 1.00 96.62 194 ILE A N 1
ATOM 1406 C CA . ILE A 1 194 ? -11.103 8.018 6.928 1.00 96.62 194 ILE A CA 1
ATOM 1407 C C . ILE A 1 194 ? -9.829 8.404 6.180 1.00 96.62 194 ILE A C 1
ATOM 1409 O O . ILE A 1 194 ? -8.967 7.560 5.947 1.00 96.62 194 ILE A O 1
ATOM 1413 N N . LEU A 1 195 ? -9.704 9.676 5.800 1.00 96.25 195 LEU A N 1
ATOM 1414 C CA . LEU A 1 195 ? -8.473 10.211 5.220 1.00 96.25 195 LEU A CA 1
ATOM 1415 C C . LEU A 1 195 ? -7.529 10.668 6.337 1.00 96.25 195 LEU A C 1
ATOM 1417 O O . LEU A 1 195 ? -7.876 11.546 7.126 1.00 96.25 195 LEU A O 1
ATOM 1421 N N . VAL A 1 196 ? -6.324 10.113 6.347 1.00 96.06 196 VAL A N 1
ATOM 1422 C CA . VAL A 1 196 ? -5.189 10.521 7.173 1.00 96.06 196 VAL A CA 1
ATOM 1423 C C . VAL A 1 196 ? -4.186 11.236 6.263 1.00 96.06 196 VAL A C 1
ATOM 1425 O O . VAL A 1 196 ? -3.538 10.580 5.443 1.00 96.06 196 VAL A O 1
ATOM 1428 N N . PRO A 1 197 ? -4.083 12.575 6.338 1.00 92.81 197 PRO A N 1
ATOM 1429 C CA . PRO A 1 197 ? -3.200 13.341 5.465 1.00 92.81 197 PRO A CA 1
ATOM 1430 C C . PRO A 1 197 ? -1.729 12.968 5.651 1.00 92.81 197 PRO A C 1
ATOM 1432 O O . PRO A 1 197 ? -1.256 12.872 6.782 1.00 92.81 197 PRO A O 1
ATOM 1435 N N . ASP A 1 198 ? -0.992 12.862 4.546 1.00 85.25 198 ASP A N 1
ATOM 1436 C CA . ASP A 1 198 ? 0.469 12.689 4.555 1.00 85.25 198 ASP A CA 1
ATOM 1437 C C . ASP A 1 198 ? 1.164 14.057 4.421 1.00 85.25 198 ASP A C 1
ATOM 1439 O O . ASP A 1 198 ? 1.928 14.324 3.495 1.00 85.25 198 ASP A O 1
ATOM 1443 N N . ALA A 1 199 ? 0.790 14.996 5.298 1.00 67.88 199 ALA A N 1
ATOM 1444 C CA . ALA A 1 199 ? 1.264 16.381 5.263 1.00 67.88 199 ALA A CA 1
ATOM 1445 C C . ALA A 1 199 ? 2.565 16.574 6.062 1.00 67.88 199 ALA A C 1
ATOM 1447 O O . ALA A 1 199 ? 2.871 15.819 6.986 1.00 67.88 199 ALA A O 1
ATOM 1448 N N . GLU A 1 200 ? 3.330 17.624 5.739 1.00 53.66 200 GLU A N 1
ATOM 1449 C CA . GLU A 1 200 ? 4.473 18.020 6.568 1.00 53.66 200 GLU A CA 1
ATOM 1450 C C . GLU A 1 200 ? 4.028 18.380 7.996 1.00 53.66 200 GLU A C 1
ATOM 1452 O O . GLU A 1 200 ? 2.972 19.000 8.162 1.00 53.66 200 GLU A O 1
ATOM 1457 N N . PRO A 1 201 ? 4.824 18.060 9.039 1.00 43.06 201 PRO A N 1
ATOM 1458 C CA . PRO A 1 201 ? 4.641 18.717 10.322 1.00 43.06 201 PRO A CA 1
ATOM 1459 C C . PRO A 1 201 ? 4.781 20.220 10.086 1.00 43.06 201 PRO A C 1
ATOM 1461 O O . PRO A 1 201 ? 5.774 20.673 9.514 1.00 43.06 201 PRO A O 1
ATOM 1464 N N . VAL A 1 202 ? 3.763 20.980 10.489 1.00 39.72 202 VAL A N 1
ATOM 1465 C CA . VAL A 1 202 ? 3.835 22.441 10.475 1.00 39.72 202 VAL A CA 1
ATOM 1466 C C . VAL A 1 202 ? 5.057 22.842 11.319 1.00 39.72 202 VAL A C 1
ATOM 1468 O O . VAL A 1 202 ? 5.160 22.349 12.447 1.00 39.72 202 VAL A O 1
ATOM 1471 N N . PRO A 1 203 ? 5.992 23.643 10.773 1.00 43.84 203 PRO A N 1
ATOM 1472 C CA . PRO A 1 203 ? 7.224 24.021 11.465 1.00 43.84 203 PRO A CA 1
ATOM 1473 C C . PRO A 1 203 ? 6.982 24.798 12.763 1.00 43.84 203 PRO A C 1
ATOM 1475 O 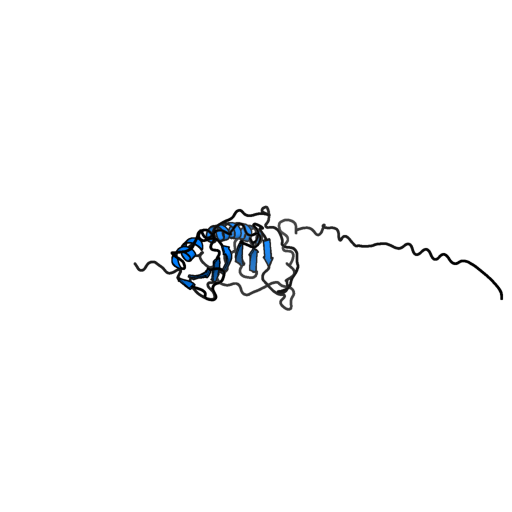O . PRO A 1 203 ? 5.950 25.504 12.865 1.00 43.84 203 PRO A O 1
#